Protein AF-A0A928A473-F1 (afdb_monomer)

Radius of gyration: 17.82 Å; Cα contacts (8 Å, |Δi|>4): 312; chains: 1; bounding box: 40×47×47 Å

Foldseek 3Di:
DAEEEEEAFDPLLCSVVLLCCVQVPVPQSCVQVVVPPFFEAELQLQDPDDDLVVQPPQDPPDPDPLVLADCDDDPAGLVSLSSSLSSVVVVVVVSVVDPGRYYYYHDDLLCCDSNSRVSLVVCCVPPLPDPVYAYAYEYGDAPPLVSSLVSQCPDPVLVPDPDVVVNVVVSVCRVVVRVVRVVSVCVSCLVSQHKYWYWYRDPPHIHGPDIDGSPDPPPPD

Solvent-accessible surface area (backbone atoms only — not comparable to full-atom values): 12650 Å² total; per-residue (Å²): 121,38,34,41,36,40,37,32,53,53,89,66,27,44,61,68,59,52,51,50,34,50,62,69,58,34,64,70,56,23,61,72,69,70,46,75,97,54,43,62,44,67,36,56,69,53,44,100,85,54,81,63,75,81,45,73,80,57,73,73,88,68,94,67,76,68,86,57,44,56,85,53,58,99,88,46,44,60,66,59,37,50,52,43,42,40,30,47,54,51,42,49,56,52,45,76,75,48,91,48,36,33,39,41,34,58,47,54,77,53,36,66,29,73,47,43,68,19,39,49,56,56,49,44,78,73,50,63,85,41,91,68,49,46,63,39,35,38,39,30,37,52,84,53,63,66,62,39,48,56,44,43,65,66,34,72,78,56,63,68,59,85,50,67,69,60,53,53,50,50,64,67,44,46,65,58,50,42,54,50,52,52,50,53,54,49,60,73,42,37,84,67,48,39,41,34,36,36,29,40,40,52,98,90,51,73,45,80,78,47,72,49,59,25,64,78,74,79,76,75,125

pLDDT: mean 85.79, std 15.34, range [32.62, 98.5]

Sequence (221 aa):
MKKIIWIFGESATGKLTLINNLYNSDINTINTFNMNNKKISISEITLEDRNHDKYDNVVDMDYYDDSLIEEDGLYFNKENALLRRKGIMYDIENFLNNDSDVLLIKGQVNDMNTKRGNIVGIFLDQYANRNDLEIEVFILQVTDKDILKNRIESKPWFKEFTHQEEKDRLLSEIPIKQEKHKNDVISCFSSHSIPISIIESLNNSYRIEGVINGKSSNIRR

Mean predicted aligned error: 6.5 Å

Secondary structure (DSSP, 8-state):
-EEEEEEEE-TTS-HHHHHHHHHTT-HHHHHHTT-TT--EEE-GGGSTTS-GGGTTT----S---GGG---BTTTB-HHHHHHHHHHHHHHHHHHHTSS-SEEEEE--GGGG-GGGT-HHHHHHHHHTT-TTEEEEEEEEE---HHHHHHHHHTSHHHHT---HHHHHHHHHHHHHHHHHHHHHHHHHHHTTT--EEEEEE-SS-EEEEEEE-SS------

Nearest PDB structures (foldseek):
  1ufq-assembly1_D  TM=4.115E-01  e=7.640E-02  Homo sapiens

Structure (mmCIF, N/CA/C/O backbone):
data_AF-A0A928A473-F1
#
_entry.id   AF-A0A928A473-F1
#
loop_
_atom_site.group_PDB
_atom_site.id
_atom_site.type_symbol
_atom_site.label_atom_id
_atom_site.label_alt_id
_atom_site.label_comp_id
_atom_site.label_asym_id
_atom_site.label_entity_id
_atom_site.label_seq_id
_atom_site.pdbx_PDB_ins_code
_atom_site.Cartn_x
_atom_site.Cartn_y
_atom_site.Cartn_z
_atom_site.occupancy
_atom_site.B_iso_or_equiv
_atom_site.auth_seq_id
_atom_site.auth_comp_id
_atom_site.auth_asym_id
_atom_site.auth_atom_id
_atom_site.pdbx_PDB_model_num
ATOM 1 N N . MET A 1 1 ? -10.549 2.665 19.595 1.00 90.44 1 MET A N 1
ATOM 2 C CA . MET A 1 1 ? -11.065 2.548 18.218 1.00 90.44 1 MET A CA 1
ATOM 3 C C . MET A 1 1 ? -9.975 1.904 17.391 1.00 90.44 1 MET A C 1
ATOM 5 O O . MET A 1 1 ? -8.836 2.355 17.494 1.00 90.44 1 MET A O 1
ATOM 9 N N . LYS A 1 2 ? -10.299 0.823 16.681 1.00 97.12 2 LYS A N 1
ATOM 10 C CA . LYS A 1 2 ? -9.351 0.128 15.806 1.00 97.12 2 LYS A CA 1
ATOM 11 C C . LYS A 1 2 ? -9.228 0.881 14.484 1.00 97.12 2 LYS A C 1
ATOM 13 O O . LYS A 1 2 ? -10.197 1.503 14.056 1.00 97.12 2 LYS A O 1
ATOM 18 N N . LYS A 1 3 ? -8.054 0.832 13.855 1.00 98.06 3 LYS A N 1
ATOM 19 C CA . LYS A 1 3 ? -7.785 1.464 12.559 1.00 98.06 3 LYS A CA 1
ATOM 20 C C . LYS A 1 3 ? -7.260 0.445 11.548 1.00 98.06 3 LYS A C 1
ATOM 22 O O . LYS A 1 3 ? -6.354 -0.317 11.869 1.00 98.06 3 LYS A O 1
ATOM 27 N N . ILE A 1 4 ? -7.769 0.469 10.321 1.00 98.50 4 ILE A N 1
ATOM 28 C CA . ILE A 1 4 ? -7.201 -0.259 9.178 1.00 98.50 4 ILE A CA 1
ATOM 29 C C . ILE A 1 4 ? -6.625 0.756 8.199 1.00 98.50 4 ILE A C 1
ATOM 31 O O . ILE A 1 4 ? -7.302 1.709 7.818 1.00 98.50 4 ILE A O 1
ATOM 35 N N . ILE A 1 5 ? -5.379 0.540 7.781 1.00 98.38 5 ILE A N 1
ATOM 36 C CA . ILE A 1 5 ? -4.704 1.384 6.798 1.00 98.38 5 ILE A CA 1
ATOM 37 C C . ILE A 1 5 ? -4.312 0.539 5.596 1.00 98.38 5 ILE A C 1
ATOM 39 O O . ILE A 1 5 ? -3.469 -0.358 5.693 1.00 98.38 5 ILE A O 1
ATOM 43 N N . TRP A 1 6 ? -4.887 0.870 4.445 1.00 98.19 6 TRP A N 1
ATOM 44 C CA . TRP A 1 6 ? -4.464 0.312 3.168 1.00 98.19 6 TRP A CA 1
ATOM 45 C C . TRP A 1 6 ? -3.326 1.138 2.578 1.00 98.19 6 TRP A C 1
ATOM 47 O O . TRP A 1 6 ? -3.466 2.339 2.372 1.00 98.19 6 TRP A O 1
ATOM 57 N N . ILE A 1 7 ? -2.201 0.496 2.272 1.00 98.31 7 ILE A N 1
ATOM 58 C CA . ILE A 1 7 ? -0.999 1.151 1.748 1.00 98.31 7 ILE A CA 1
ATOM 59 C C . ILE A 1 7 ? -0.801 0.746 0.291 1.00 98.31 7 ILE A C 1
ATOM 61 O O . ILE A 1 7 ? -0.335 -0.354 -0.014 1.00 98.31 7 ILE A O 1
ATOM 65 N N . PHE A 1 8 ? -1.125 1.666 -0.608 1.00 97.50 8 PHE A N 1
ATOM 66 C CA . PHE A 1 8 ? -0.980 1.550 -2.050 1.00 97.50 8 PHE A CA 1
ATOM 67 C C . PHE A 1 8 ? 0.197 2.370 -2.576 1.00 97.50 8 PHE A C 1
ATOM 69 O O . PHE A 1 8 ? 0.783 3.206 -1.897 1.00 97.50 8 PHE A O 1
ATOM 76 N N . GLY A 1 9 ? 0.554 2.107 -3.825 1.00 95.38 9 GLY A N 1
ATOM 77 C CA . GLY A 1 9 ? 1.617 2.780 -4.555 1.00 95.38 9 GLY A CA 1
ATOM 78 C C . GLY A 1 9 ? 2.149 1.853 -5.635 1.00 95.38 9 GLY A C 1
ATOM 79 O O . GLY A 1 9 ? 1.989 0.633 -5.545 1.00 95.38 9 GLY A O 1
ATO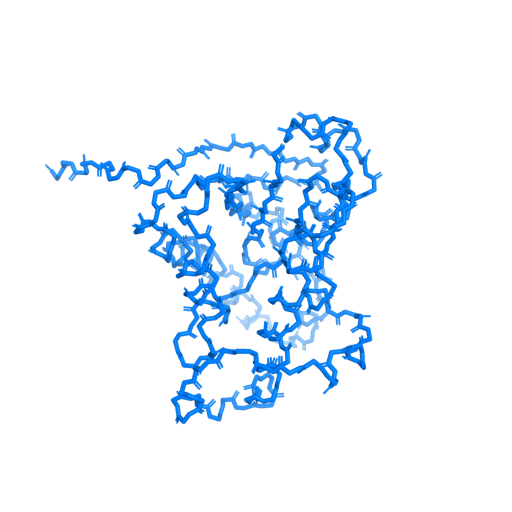M 80 N N . GLU A 1 10 ? 2.806 2.413 -6.635 1.00 92.31 10 GLU A N 1
ATOM 81 C CA . GLU A 1 10 ? 3.409 1.627 -7.709 1.00 92.31 10 GLU A CA 1
ATOM 82 C C . GLU A 1 10 ? 4.655 0.846 -7.265 1.00 92.31 10 GLU A C 1
ATOM 84 O O . GLU A 1 10 ? 5.070 0.843 -6.095 1.00 92.31 10 GLU A O 1
ATOM 89 N N . SER A 1 11 ? 5.254 0.124 -8.210 1.00 87.38 11 SER A N 1
ATOM 90 C CA . SER A 1 11 ? 6.584 -0.455 -8.022 1.00 87.38 11 SER A CA 1
ATOM 91 C C . SER A 1 11 ? 7.606 0.588 -7.558 1.00 87.38 11 SER A C 1
ATOM 93 O O . SER A 1 11 ? 7.647 1.717 -8.033 1.00 87.38 11 SER A O 1
ATOM 95 N N . ALA A 1 12 ? 8.459 0.174 -6.615 1.00 89.75 12 ALA A N 1
ATOM 96 C CA . ALA A 1 12 ? 9.559 0.971 -6.060 1.00 89.75 12 ALA A CA 1
ATOM 97 C C . ALA A 1 12 ? 9.182 2.270 -5.309 1.00 89.75 12 ALA A C 1
ATOM 99 O O . ALA A 1 12 ? 10.071 3.051 -4.981 1.00 89.75 12 ALA A O 1
ATOM 100 N N . THR A 1 13 ? 7.920 2.454 -4.911 1.00 93.56 13 THR A N 1
ATOM 101 C CA . THR A 1 13 ? 7.508 3.594 -4.065 1.00 93.56 13 THR A CA 1
ATOM 102 C C . THR A 1 13 ? 7.765 3.404 -2.566 1.00 93.56 13 THR A C 1
ATOM 104 O O . THR A 1 13 ? 7.492 4.298 -1.778 1.00 93.56 13 THR A O 1
ATOM 107 N N . GLY A 1 14 ? 8.289 2.247 -2.145 1.00 93.44 14 GLY A N 1
ATOM 108 C CA . GLY A 1 14 ? 8.679 2.010 -0.748 1.00 93.44 14 GLY A CA 1
ATOM 109 C C . GLY A 1 14 ? 7.581 1.463 0.173 1.00 93.44 14 GLY A C 1
ATOM 110 O O . GLY A 1 14 ? 7.773 1.477 1.381 1.00 93.44 14 GLY A O 1
ATOM 111 N N . LYS A 1 15 ? 6.468 0.924 -0.354 1.00 94.31 15 LYS A N 1
ATOM 112 C CA . LYS A 1 15 ? 5.365 0.345 0.456 1.00 94.31 15 LYS A CA 1
ATOM 113 C C . LYS A 1 15 ? 5.832 -0.585 1.582 1.00 94.31 15 LYS A C 1
ATOM 115 O O . LYS A 1 15 ? 5.450 -0.404 2.732 1.00 94.31 15 LYS A O 1
ATOM 120 N N . LEU A 1 16 ? 6.667 -1.574 1.250 1.00 93.12 16 LEU A N 1
ATOM 121 C CA . LEU A 1 16 ? 7.179 -2.538 2.229 1.00 93.12 16 LEU A CA 1
ATOM 122 C C . LEU A 1 16 ? 8.091 -1.864 3.264 1.00 93.12 16 LEU A C 1
ATOM 124 O O . LEU A 1 16 ? 8.004 -2.168 4.447 1.00 93.12 16 LEU A O 1
ATOM 128 N N . THR A 1 17 ? 8.921 -0.915 2.829 1.00 94.50 17 THR A N 1
ATOM 129 C CA . THR A 1 17 ? 9.766 -0.117 3.724 1.00 94.50 17 THR A CA 1
ATOM 130 C C . THR A 1 17 ? 8.921 0.686 4.708 1.00 94.50 17 THR A C 1
ATOM 132 O O . THR A 1 17 ? 9.218 0.676 5.896 1.00 94.50 17 THR A O 1
ATOM 135 N N . LEU A 1 18 ? 7.839 1.328 4.252 1.00 96.44 18 LEU A N 1
ATOM 136 C CA . LEU A 1 18 ? 6.931 2.063 5.134 1.00 96.44 18 LEU A CA 1
ATOM 137 C C . LEU A 1 18 ? 6.285 1.134 6.165 1.00 96.44 18 LEU A C 1
ATOM 139 O O . LEU A 1 18 ? 6.300 1.444 7.353 1.00 96.44 18 LEU A O 1
ATOM 143 N N . ILE A 1 19 ? 5.757 -0.010 5.722 1.00 96.38 19 ILE A N 1
ATOM 144 C CA . ILE A 1 19 ? 5.145 -1.008 6.609 1.00 96.38 19 ILE A CA 1
ATOM 145 C C . ILE A 1 19 ? 6.138 -1.471 7.673 1.00 96.38 19 ILE A C 1
ATOM 147 O O . ILE A 1 19 ? 5.804 -1.475 8.854 1.00 96.38 19 ILE A O 1
ATOM 151 N N . ASN A 1 20 ? 7.364 -1.808 7.271 1.00 95.19 20 ASN A N 1
ATOM 152 C CA . ASN A 1 20 ? 8.400 -2.253 8.196 1.00 95.19 20 ASN A CA 1
ATOM 153 C C . ASN A 1 20 ? 8.800 -1.149 9.179 1.00 95.19 20 ASN A C 1
ATOM 155 O O . ASN A 1 20 ? 8.965 -1.427 10.362 1.00 95.19 20 ASN A O 1
ATOM 159 N N . ASN A 1 21 ? 8.929 0.096 8.720 1.00 95.94 21 ASN A N 1
ATOM 160 C CA . ASN A 1 21 ? 9.253 1.225 9.589 1.00 95.94 21 ASN A CA 1
ATOM 161 C C . ASN A 1 21 ? 8.145 1.480 10.618 1.00 95.94 21 ASN A C 1
ATOM 163 O O . ASN A 1 21 ? 8.441 1.667 11.794 1.00 95.94 21 ASN A O 1
ATOM 167 N N . LEU A 1 22 ? 6.877 1.446 10.200 1.00 96.50 22 LEU A N 1
ATOM 168 C CA . LEU A 1 22 ? 5.738 1.581 11.109 1.00 96.50 22 LEU A CA 1
ATOM 169 C C . LEU A 1 22 ? 5.692 0.426 12.115 1.00 96.50 22 LEU A C 1
ATOM 171 O O . LEU A 1 22 ? 5.640 0.657 13.317 1.00 96.50 22 LEU A O 1
ATOM 175 N N . TYR A 1 23 ? 5.776 -0.816 11.643 1.00 95.25 23 TYR A N 1
ATOM 176 C CA . TYR A 1 23 ? 5.714 -2.002 12.498 1.00 95.25 23 TYR A CA 1
ATOM 177 C C . TYR A 1 23 ? 6.860 -2.071 13.515 1.00 95.25 23 TYR A C 1
ATOM 179 O O . TYR A 1 23 ? 6.634 -2.372 14.684 1.00 95.25 23 TYR A O 1
ATOM 187 N N . ASN A 1 24 ? 8.079 -1.715 13.102 1.00 95.00 24 ASN A N 1
ATOM 188 C CA . ASN A 1 24 ? 9.252 -1.684 13.978 1.00 95.00 24 ASN A CA 1
ATOM 189 C C . ASN A 1 24 ? 9.369 -0.389 14.798 1.00 95.00 24 ASN A C 1
ATOM 191 O O . ASN A 1 24 ? 10.384 -0.180 15.459 1.00 95.00 24 ASN A O 1
ATOM 195 N N . SER A 1 25 ? 8.345 0.470 14.776 1.00 94.00 25 SER A N 1
ATOM 196 C CA . SER A 1 25 ? 8.297 1.714 15.549 1.00 94.00 25 SER A CA 1
ATOM 197 C C . SER A 1 25 ? 9.459 2.679 15.260 1.00 94.00 25 SER A C 1
ATOM 199 O O . SER A 1 25 ? 9.989 3.313 16.173 1.00 94.00 25 SER A O 1
ATOM 201 N N . ASP A 1 26 ? 9.857 2.816 13.989 1.00 95.94 26 ASP A N 1
ATOM 202 C CA . ASP A 1 26 ? 10.811 3.846 13.565 1.00 95.94 26 ASP A CA 1
ATOM 203 C C . ASP A 1 26 ? 10.290 5.234 13.964 1.00 95.94 26 ASP A C 1
ATOM 205 O O . ASP A 1 26 ? 9.241 5.676 13.493 1.00 95.94 26 ASP A O 1
ATOM 209 N N . ILE A 1 27 ? 11.034 5.927 14.827 1.00 94.38 27 ILE A N 1
ATOM 210 C CA . ILE A 1 27 ? 10.575 7.145 15.512 1.00 94.38 27 ILE A CA 1
ATOM 211 C C . ILE A 1 27 ? 10.136 8.225 14.516 1.00 94.38 27 ILE A C 1
ATOM 213 O O . ILE A 1 27 ? 9.098 8.861 14.701 1.00 94.38 27 ILE A O 1
ATOM 217 N N . ASN A 1 28 ? 10.900 8.428 13.441 1.00 94.31 28 ASN A N 1
ATOM 218 C CA . ASN A 1 28 ? 10.601 9.460 12.448 1.00 94.31 28 ASN A CA 1
ATOM 219 C C . ASN A 1 28 ? 9.316 9.138 11.680 1.00 94.31 28 ASN A C 1
ATOM 221 O O . ASN A 1 28 ? 8.466 10.011 11.481 1.00 94.31 28 ASN A O 1
ATOM 225 N N . THR A 1 29 ? 9.155 7.879 11.278 1.00 95.88 29 THR A N 1
ATOM 226 C CA . THR A 1 29 ? 7.963 7.406 10.572 1.00 95.88 29 THR A CA 1
ATOM 227 C C . THR A 1 29 ? 6.734 7.446 11.489 1.00 95.88 29 THR A C 1
ATOM 229 O O . THR A 1 29 ? 5.711 8.015 11.115 1.00 95.88 29 THR A O 1
ATOM 232 N N . ILE A 1 30 ? 6.838 6.941 12.721 1.00 95.88 30 ILE A N 1
ATOM 233 C CA . ILE A 1 30 ? 5.754 6.957 13.716 1.00 95.88 30 ILE A CA 1
ATOM 234 C C . ILE A 1 30 ? 5.269 8.379 14.003 1.00 95.88 30 ILE A C 1
ATOM 236 O O . ILE A 1 30 ? 4.059 8.617 14.028 1.00 95.88 30 ILE A O 1
ATOM 240 N N . ASN A 1 31 ? 6.193 9.327 14.172 1.00 94.50 31 ASN A N 1
ATOM 241 C CA . ASN A 1 31 ? 5.853 10.729 14.398 1.00 94.50 31 ASN A CA 1
ATOM 242 C C . ASN A 1 31 ? 5.177 11.361 13.180 1.00 94.50 31 ASN A C 1
ATOM 244 O O . ASN A 1 31 ? 4.200 12.085 13.341 1.00 94.50 31 ASN A O 1
ATOM 248 N N . THR A 1 32 ? 5.648 11.050 11.970 1.00 94.81 32 THR A N 1
ATOM 249 C CA . THR A 1 32 ? 5.064 11.568 10.722 1.00 94.81 32 THR A CA 1
ATOM 250 C C . THR A 1 32 ? 3.594 11.162 10.574 1.00 94.81 32 THR A C 1
ATOM 252 O O . THR A 1 32 ? 2.777 11.966 10.132 1.00 94.81 32 THR A O 1
ATOM 255 N N . PHE A 1 33 ? 3.244 9.938 10.979 1.00 95.38 33 PHE A N 1
ATOM 256 C CA . PHE A 1 33 ? 1.885 9.396 10.860 1.00 95.38 33 PHE A CA 1
ATOM 257 C C . PHE A 1 33 ? 1.090 9.398 12.173 1.00 95.38 33 PHE A C 1
ATOM 259 O O . PHE A 1 33 ? 0.029 8.782 12.246 1.00 95.38 33 PHE A O 1
ATOM 266 N N . ASN A 1 34 ? 1.581 10.079 13.214 1.00 94.38 34 ASN A N 1
ATOM 267 C CA . ASN A 1 34 ? 0.939 10.161 14.530 1.00 94.38 34 ASN A CA 1
ATOM 268 C C . ASN A 1 34 ? 0.558 8.791 15.135 1.00 94.38 34 ASN A C 1
ATOM 270 O O . ASN A 1 34 ? -0.472 8.656 15.795 1.00 94.38 34 ASN A O 1
ATOM 274 N N . MET A 1 35 ? 1.394 7.766 14.945 1.00 95.06 35 MET A N 1
ATOM 275 C CA . MET A 1 35 ? 1.140 6.400 15.435 1.00 95.06 35 MET A CA 1
ATOM 276 C C . MET A 1 35 ? 1.797 6.108 16.793 1.00 95.06 35 MET A C 1
ATOM 278 O O . MET A 1 35 ? 2.039 4.956 17.150 1.00 95.06 35 MET A O 1
ATOM 282 N N . ASN A 1 36 ? 2.109 7.152 17.562 1.00 94.25 36 ASN A N 1
ATOM 283 C CA . ASN A 1 36 ? 2.749 7.018 18.867 1.00 94.25 36 ASN A CA 1
ATOM 284 C C . ASN A 1 36 ? 1.909 6.143 19.811 1.00 94.25 36 ASN A C 1
ATOM 286 O O . ASN A 1 36 ? 0.702 6.350 19.953 1.00 94.25 36 ASN A O 1
ATOM 290 N N . ASN A 1 37 ? 2.566 5.189 20.478 1.00 92.56 37 ASN A N 1
ATOM 291 C CA . ASN A 1 37 ? 1.959 4.235 21.416 1.00 92.56 37 ASN A CA 1
ATOM 292 C C . ASN A 1 37 ? 0.871 3.327 20.812 1.00 92.56 37 ASN A C 1
ATOM 294 O O . ASN A 1 37 ? 0.065 2.775 21.558 1.00 92.56 37 ASN A O 1
ATOM 298 N N . LYS A 1 38 ? 0.818 3.175 19.483 1.00 96.25 38 LYS A N 1
ATOM 299 C CA . LYS A 1 38 ? -0.104 2.247 18.819 1.00 96.25 38 LYS A CA 1
ATOM 300 C C . LYS A 1 38 ? 0.525 0.867 18.686 1.00 96.25 38 LYS A C 1
ATOM 302 O O . LYS A 1 38 ? 1.644 0.737 18.197 1.00 96.25 38 LYS A O 1
ATOM 307 N N . LYS A 1 39 ? -0.215 -0.177 19.055 1.00 97.19 39 LYS A N 1
ATOM 308 C CA . LYS A 1 39 ? 0.142 -1.562 18.747 1.00 97.19 39 LYS A CA 1
ATOM 309 C C . LYS A 1 39 ? -0.234 -1.860 17.296 1.00 97.19 39 LYS A C 1
ATOM 311 O O . LYS A 1 39 ? -1.411 -1.875 16.939 1.00 97.19 39 LYS A O 1
ATOM 316 N N . ILE A 1 40 ? 0.772 -2.067 16.454 1.00 97.69 40 ILE A N 1
ATOM 317 C CA . ILE A 1 40 ? 0.605 -2.239 15.009 1.00 97.69 40 ILE A CA 1
ATOM 318 C C . ILE A 1 40 ? 0.685 -3.726 14.655 1.00 97.69 40 ILE A C 1
ATOM 320 O O . ILE A 1 40 ? 1.581 -4.442 15.093 1.00 97.69 40 ILE A O 1
ATOM 324 N N . SER A 1 41 ? -0.248 -4.177 13.826 1.00 97.12 41 SER A N 1
ATOM 325 C CA . SER A 1 41 ? -0.242 -5.486 13.172 1.00 97.12 41 SER A CA 1
ATOM 326 C C . SER A 1 41 ? -0.203 -5.315 11.655 1.00 97.12 41 SER A C 1
ATOM 328 O O . SER A 1 41 ? -0.539 -4.251 11.134 1.00 97.12 41 SER A O 1
ATOM 330 N N . ILE A 1 42 ? 0.233 -6.350 10.940 1.00 96.19 42 ILE A N 1
ATOM 331 C CA . ILE A 1 42 ? 0.311 -6.359 9.477 1.00 96.19 42 ILE A CA 1
ATOM 332 C C . ILE A 1 42 ? -0.488 -7.555 8.967 1.00 96.19 42 ILE A C 1
ATOM 334 O O . ILE A 1 42 ? -0.393 -8.634 9.550 1.00 96.19 42 ILE A O 1
ATOM 338 N N . SER A 1 43 ? -1.220 -7.379 7.868 1.00 94.19 43 SER A N 1
ATOM 339 C CA . SER A 1 43 ? -1.791 -8.510 7.139 1.00 94.19 43 SER A CA 1
ATOM 340 C C . SER A 1 43 ? -0.681 -9.272 6.413 1.00 94.19 43 SER A C 1
ATOM 342 O O . SER A 1 43 ? -0.089 -8.781 5.444 1.00 94.19 43 SER A O 1
ATOM 344 N N . GLU A 1 44 ? -0.355 -10.460 6.916 1.00 89.44 44 GLU A N 1
ATOM 345 C CA . GLU A 1 44 ? 0.846 -11.208 6.534 1.00 89.44 44 GLU A CA 1
ATOM 346 C C . GLU A 1 44 ? 0.767 -11.729 5.103 1.00 89.44 44 GLU A C 1
ATOM 348 O O . GLU A 1 44 ? 1.777 -11.700 4.402 1.00 89.44 44 GLU A O 1
ATOM 353 N N . ILE A 1 45 ? -0.436 -12.096 4.644 1.00 87.81 45 ILE A N 1
ATOM 354 C CA . ILE A 1 45 ? -0.696 -12.533 3.264 1.00 87.81 45 ILE A CA 1
ATOM 355 C C . ILE A 1 45 ? -0.323 -11.465 2.225 1.00 87.81 45 ILE A C 1
ATOM 357 O O . ILE A 1 45 ? -0.156 -11.753 1.040 1.00 87.81 45 ILE A O 1
ATOM 361 N N . THR A 1 46 ? -0.202 -10.201 2.648 1.00 89.50 46 THR A N 1
ATOM 362 C CA . THR A 1 46 ? 0.137 -9.098 1.746 1.00 89.50 46 THR A CA 1
ATOM 363 C C . THR A 1 46 ? 1.636 -8.864 1.564 1.00 89.50 46 THR A C 1
ATOM 365 O O . THR A 1 46 ? 2.041 -8.055 0.717 1.00 89.50 46 THR A O 1
ATOM 368 N N . LEU A 1 47 ? 2.462 -9.592 2.317 1.00 87.19 47 LEU A N 1
ATOM 369 C CA . LEU A 1 47 ? 3.917 -9.561 2.242 1.00 87.19 47 LEU A CA 1
ATOM 370 C C . LEU A 1 47 ? 4.399 -10.710 1.344 1.00 87.19 47 LEU A C 1
ATOM 372 O O . LEU A 1 47 ? 3.949 -11.836 1.489 1.00 87.19 47 LEU A O 1
ATOM 376 N N . GLU A 1 48 ? 5.311 -10.419 0.413 1.00 64.69 48 GLU A N 1
ATOM 377 C CA . GLU A 1 48 ? 5.714 -11.317 -0.691 1.00 64.69 48 GLU A CA 1
ATOM 378 C C . GLU A 1 48 ? 6.452 -12.605 -0.248 1.00 64.69 48 GLU A C 1
ATOM 380 O O . GLU A 1 48 ? 6.693 -13.463 -1.085 1.00 64.69 48 GLU A O 1
ATOM 385 N N . ASP A 1 49 ? 6.744 -12.776 1.051 1.00 50.94 49 ASP A N 1
ATOM 386 C CA . ASP A 1 49 ? 7.654 -13.807 1.584 1.00 50.94 49 ASP A CA 1
ATOM 387 C C . ASP A 1 49 ? 7.093 -14.624 2.776 1.00 50.94 49 ASP A C 1
ATOM 389 O O . ASP A 1 49 ? 7.869 -15.216 3.531 1.00 50.94 49 ASP A O 1
ATOM 393 N N . ARG A 1 50 ? 5.775 -14.631 3.042 1.00 51.38 50 ARG A N 1
ATOM 394 C CA . ARG A 1 50 ? 5.228 -15.313 4.239 1.00 51.38 50 ARG A CA 1
ATOM 395 C C . ARG A 1 50 ? 4.386 -16.541 3.919 1.00 51.38 50 ARG A C 1
ATOM 397 O O . ARG A 1 50 ? 3.620 -16.560 2.967 1.00 51.38 50 ARG A O 1
ATOM 404 N N . ASN A 1 51 ? 4.567 -17.556 4.767 1.00 52.75 51 ASN A N 1
ATOM 405 C CA . ASN A 1 51 ? 4.064 -18.910 4.593 1.00 52.75 51 ASN A CA 1
ATOM 406 C C . ASN A 1 51 ? 2.540 -18.928 4.405 1.00 52.75 51 ASN A C 1
ATOM 408 O O . ASN A 1 51 ? 1.781 -18.609 5.324 1.00 52.75 51 ASN A O 1
ATOM 412 N N . HIS A 1 52 ? 2.121 -19.291 3.197 1.00 65.81 52 HIS A N 1
ATOM 413 C CA . HIS A 1 52 ? 0.730 -19.302 2.762 1.00 65.81 52 HIS A CA 1
ATOM 414 C C . HIS A 1 52 ? -0.105 -20.387 3.460 1.00 65.81 52 HIS A C 1
ATOM 416 O O . HIS A 1 52 ? -1.306 -20.193 3.639 1.00 65.81 52 HIS A O 1
ATOM 422 N N . ASP A 1 53 ? 0.554 -21.426 3.985 1.00 69.81 53 ASP A N 1
ATOM 423 C CA . ASP A 1 53 ? -0.033 -22.590 4.663 1.00 69.81 53 ASP A CA 1
ATOM 424 C C . ASP A 1 53 ? -1.032 -22.240 5.783 1.00 69.81 53 ASP A C 1
ATOM 426 O O . ASP A 1 53 ? -1.954 -22.998 6.088 1.00 69.81 53 ASP A O 1
ATOM 430 N N . LYS A 1 54 ? -0.869 -21.073 6.425 1.00 72.94 54 LYS A N 1
ATOM 431 C CA . LYS A 1 54 ? -1.781 -20.582 7.475 1.00 72.94 54 LYS A CA 1
ATOM 432 C C . LYS A 1 54 ? -3.206 -20.361 6.953 1.00 72.94 54 LYS A C 1
ATOM 434 O O . LYS A 1 54 ? -4.155 -20.428 7.733 1.00 72.94 54 LYS A O 1
ATOM 439 N N . TYR A 1 55 ? -3.354 -20.077 5.662 1.00 76.38 55 TYR A N 1
ATOM 440 C CA . TYR A 1 55 ? -4.610 -19.659 5.046 1.00 76.38 55 TYR A CA 1
ATOM 441 C C . TYR A 1 55 ? -5.300 -20.775 4.251 1.00 76.38 55 TYR A C 1
ATOM 443 O O . TYR A 1 55 ? -6.465 -20.619 3.890 1.00 76.38 55 TYR A O 1
ATOM 451 N N . ASP A 1 56 ? -4.640 -21.917 4.047 1.00 70.75 56 ASP A N 1
ATOM 452 C CA . ASP A 1 56 ? -5.165 -23.032 3.245 1.00 70.75 56 ASP A CA 1
ATOM 453 C C . ASP A 1 56 ? -6.475 -23.606 3.800 1.00 70.75 56 ASP A C 1
ATOM 455 O O . ASP A 1 56 ? -7.359 -24.016 3.050 1.00 70.75 56 ASP A O 1
ATOM 459 N N . ASN A 1 57 ? -6.627 -23.587 5.127 1.00 68.56 57 ASN A N 1
ATOM 460 C CA . ASN A 1 57 ? -7.819 -24.083 5.821 1.00 68.56 57 ASN A CA 1
ATOM 461 C C . ASN A 1 57 ? -8.820 -22.975 6.182 1.00 68.56 57 ASN A C 1
ATOM 463 O O . ASN A 1 57 ? -9.817 -23.241 6.857 1.00 68.56 57 ASN A O 1
ATOM 467 N N . VAL A 1 58 ? -8.564 -21.728 5.773 1.00 74.12 58 VAL A N 1
ATOM 468 C CA . VAL A 1 58 ? -9.503 -20.628 5.997 1.00 74.12 58 VAL A CA 1
ATOM 469 C C . VAL A 1 58 ? -10.655 -20.777 5.006 1.00 74.12 58 VAL A C 1
ATOM 471 O O . VAL A 1 58 ? -10.470 -20.785 3.786 1.00 74.12 58 VAL A O 1
ATOM 474 N N . VAL A 1 59 ? -11.868 -20.914 5.541 1.00 66.38 59 VAL A N 1
ATOM 475 C CA . VAL A 1 59 ? -13.090 -20.943 4.735 1.00 66.38 59 VAL A CA 1
ATOM 476 C C . VAL A 1 59 ? -13.287 -19.560 4.122 1.00 66.38 59 VAL A C 1
ATOM 478 O O . VAL A 1 59 ? -13.236 -18.559 4.834 1.00 66.38 59 VAL A O 1
ATOM 481 N N . ASP A 1 60 ? -13.502 -19.509 2.805 1.00 66.69 60 ASP A N 1
ATOM 482 C CA . ASP A 1 60 ? -13.952 -18.274 2.164 1.00 66.69 60 ASP A CA 1
ATOM 483 C C . ASP A 1 60 ? -15.373 -18.013 2.648 1.00 66.69 60 ASP A C 1
ATOM 485 O O . ASP A 1 60 ? -16.289 -18.773 2.331 1.00 66.69 60 ASP A O 1
ATOM 489 N N . MET A 1 61 ? -15.536 -17.010 3.500 1.00 56.72 61 MET A N 1
ATOM 490 C CA . MET A 1 61 ? -16.843 -16.675 4.061 1.00 56.72 61 MET A CA 1
ATOM 491 C C . MET A 1 61 ? -17.685 -15.866 3.062 1.00 56.72 61 MET A C 1
ATOM 493 O O . MET A 1 61 ? -18.875 -15.658 3.304 1.00 56.72 61 MET A O 1
ATOM 497 N N . ASP A 1 62 ? -17.098 -15.465 1.927 1.00 59.12 62 ASP A N 1
ATOM 498 C CA . ASP A 1 62 ? -17.699 -14.520 0.997 1.00 59.12 62 ASP A CA 1
ATOM 499 C C . ASP A 1 62 ? -18.201 -15.182 -0.290 1.00 59.12 62 ASP A C 1
ATOM 501 O O . ASP A 1 62 ? -17.489 -15.901 -0.993 1.00 59.12 62 ASP A O 1
ATOM 505 N N . TYR A 1 63 ? -19.456 -14.875 -0.630 1.00 54.34 63 TYR A N 1
ATOM 506 C CA . TYR A 1 63 ? -20.108 -15.239 -1.889 1.00 54.34 63 TYR A CA 1
ATOM 507 C C . TYR A 1 63 ? -19.598 -14.351 -3.032 1.00 54.34 63 TYR A C 1
ATOM 509 O O . TYR A 1 63 ? -20.338 -13.529 -3.573 1.00 54.34 63 TYR A O 1
ATOM 517 N N . TYR A 1 64 ? -18.325 -14.477 -3.400 1.00 57.34 64 TYR A N 1
ATOM 518 C CA . TYR A 1 64 ? -17.863 -13.913 -4.662 1.00 57.34 64 TYR A CA 1
ATOM 519 C C . TYR A 1 64 ? -18.126 -14.901 -5.796 1.00 57.34 64 TYR A C 1
ATOM 521 O O . TYR A 1 64 ? -17.793 -16.082 -5.691 1.00 57.34 64 TYR A O 1
ATOM 529 N N . ASP A 1 65 ? -18.711 -14.425 -6.896 1.00 60.00 65 ASP A N 1
ATOM 530 C CA . ASP A 1 65 ? -18.841 -15.244 -8.098 1.00 60.00 65 ASP A CA 1
ATOM 531 C C . ASP A 1 65 ? -17.483 -15.347 -8.801 1.00 60.00 65 ASP A C 1
ATOM 533 O O . ASP A 1 65 ? -17.112 -14.566 -9.681 1.00 60.00 65 ASP A O 1
ATOM 537 N N . ASP A 1 66 ? -16.724 -16.352 -8.385 1.00 64.31 66 ASP A N 1
ATOM 538 C CA . ASP A 1 66 ? -15.405 -16.649 -8.915 1.00 64.31 66 ASP A CA 1
ATOM 539 C C . ASP A 1 66 ? -15.431 -17.123 -10.387 1.00 64.31 66 ASP A C 1
ATOM 541 O O . ASP A 1 66 ? -14.371 -17.416 -10.953 1.00 64.31 66 ASP A O 1
ATOM 545 N N . SER A 1 67 ? -16.607 -17.234 -11.026 1.00 60.88 67 SER A N 1
ATOM 546 C CA . SER A 1 67 ? -16.729 -17.496 -12.469 1.00 60.88 67 SER A CA 1
ATOM 547 C C . SER A 1 67 ? -16.275 -16.314 -13.335 1.00 60.88 67 SER A C 1
ATOM 549 O O . SER A 1 67 ? -15.941 -16.508 -14.502 1.00 60.88 67 SER A O 1
ATOM 551 N N . LEU A 1 68 ? -16.196 -15.110 -12.756 1.00 61.78 68 LEU A N 1
ATOM 552 C CA . LEU A 1 68 ? -15.736 -13.888 -13.424 1.00 61.78 68 LEU A CA 1
ATOM 553 C C . LEU A 1 68 ? -14.212 -13.690 -13.372 1.00 61.78 68 LEU A C 1
ATOM 555 O O . LEU A 1 68 ? -13.705 -12.712 -13.929 1.00 61.78 68 LEU A O 1
ATOM 559 N N . ILE A 1 69 ? -13.479 -14.573 -12.684 1.00 64.19 69 ILE A N 1
ATOM 560 C CA . ILE A 1 69 ? -12.020 -14.479 -12.583 1.00 64.19 69 ILE A CA 1
ATOM 561 C C . ILE A 1 69 ? -11.394 -15.002 -13.877 1.00 64.19 69 ILE A C 1
ATOM 563 O O . ILE A 1 69 ? -11.489 -16.190 -14.180 1.00 64.19 69 ILE A O 1
ATOM 567 N N . GLU A 1 70 ? -10.749 -14.111 -14.632 1.00 60.91 70 GLU A N 1
ATOM 568 C CA . GLU A 1 70 ? -10.030 -14.479 -15.857 1.00 60.91 70 GLU A CA 1
ATOM 569 C C . GLU A 1 70 ? -8.763 -15.285 -15.513 1.00 60.91 70 GLU A C 1
ATOM 571 O O . GLU A 1 70 ? -8.020 -14.937 -14.591 1.00 60.91 70 GLU A O 1
ATOM 576 N N . GLU A 1 71 ? -8.506 -16.369 -16.255 1.00 54.78 71 GLU A N 1
ATOM 577 C CA . GLU A 1 71 ? -7.254 -17.135 -16.179 1.00 54.78 71 GLU A CA 1
ATOM 578 C C . GLU A 1 71 ? -6.109 -16.318 -16.797 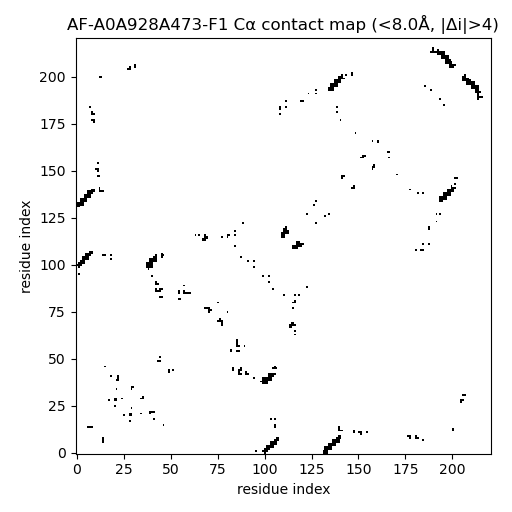1.00 54.78 71 GLU A C 1
ATOM 580 O O . GLU A 1 71 ? -5.765 -16.475 -17.966 1.00 54.78 71 GLU A O 1
ATOM 585 N N . ASP A 1 72 ? -5.531 -15.401 -16.026 1.00 46.66 72 ASP A N 1
ATOM 586 C CA . ASP A 1 72 ? -4.566 -14.431 -16.544 1.00 46.66 72 ASP A CA 1
ATOM 587 C C . ASP A 1 72 ? -3.117 -14.826 -16.199 1.00 46.66 72 ASP A C 1
ATOM 589 O O . ASP A 1 72 ? -2.452 -14.227 -15.353 1.00 46.66 72 ASP A O 1
ATOM 593 N N . GLY A 1 73 ? -2.620 -15.866 -16.878 1.00 51.41 73 GLY A N 1
ATOM 594 C CA . GLY A 1 73 ? -1.195 -16.219 -16.957 1.00 51.41 73 GLY A CA 1
ATOM 595 C C . GLY A 1 73 ? -0.473 -16.607 -15.649 1.00 51.41 73 GLY A C 1
ATOM 596 O O . GLY A 1 73 ? -1.002 -16.568 -14.542 1.00 51.41 73 GLY A O 1
ATOM 597 N N . LEU A 1 74 ? 0.803 -16.994 -15.799 1.00 46.12 74 LEU A N 1
ATOM 598 C CA . LEU A 1 74 ? 1.681 -17.603 -14.776 1.00 46.12 74 LEU A CA 1
ATOM 599 C C . LEU A 1 74 ? 1.875 -16.801 -13.469 1.00 46.12 74 LEU A C 1
ATOM 601 O O . LEU A 1 74 ? 2.358 -17.369 -12.495 1.00 46.12 74 LEU A O 1
ATOM 605 N N . TYR A 1 75 ? 1.523 -15.510 -13.430 1.00 49.00 75 TYR A N 1
ATOM 606 C CA . TYR A 1 75 ? 1.782 -14.623 -12.284 1.00 49.00 75 TYR A CA 1
ATOM 607 C C . TYR A 1 75 ? 0.532 -14.250 -11.473 1.00 49.00 75 TYR A C 1
ATOM 609 O O . TYR A 1 75 ? 0.666 -13.733 -10.364 1.00 49.00 75 TYR A O 1
ATOM 617 N N . PHE A 1 76 ? -0.677 -14.511 -11.981 1.00 54.81 76 PHE A N 1
ATOM 618 C CA . PHE A 1 76 ? -1.914 -14.274 -11.237 1.00 54.81 76 PHE A CA 1
ATOM 619 C C . PHE A 1 76 ? -2.979 -15.297 -11.641 1.00 54.81 76 PHE A C 1
ATOM 621 O O . PHE A 1 76 ? -3.876 -15.019 -12.431 1.00 54.81 76 PHE A O 1
ATOM 628 N N . ASN A 1 77 ? -2.865 -16.508 -11.095 1.00 63.22 77 ASN A N 1
ATOM 629 C CA . ASN A 1 77 ? -3.908 -17.513 -11.246 1.00 63.22 77 ASN A CA 1
ATOM 630 C C . ASN A 1 77 ? -5.044 -17.261 -10.236 1.00 63.22 77 ASN A C 1
ATOM 632 O O . ASN A 1 77 ? -4.881 -16.582 -9.217 1.00 63.22 77 ASN A O 1
ATOM 636 N N . LYS A 1 78 ? -6.216 -17.817 -10.539 1.00 72.44 78 LYS A N 1
ATOM 637 C CA . LYS A 1 78 ? -7.419 -17.725 -9.706 1.00 72.44 78 LYS A CA 1
ATOM 638 C C . LYS A 1 78 ? -7.152 -18.102 -8.245 1.00 72.44 78 LYS A C 1
ATOM 640 O O . LYS A 1 78 ? -7.609 -17.411 -7.346 1.00 72.44 78 LYS A O 1
ATOM 645 N N . GLU A 1 79 ? -6.370 -19.149 -8.010 1.00 77.38 79 GLU A N 1
ATOM 646 C CA . GLU A 1 79 ? -6.027 -19.645 -6.674 1.00 77.38 79 GLU A CA 1
ATOM 647 C C . GLU A 1 79 ? -5.301 -18.601 -5.815 1.00 77.38 79 GLU A C 1
ATOM 649 O O . GLU A 1 79 ? -5.716 -18.344 -4.686 1.00 77.38 79 GLU A O 1
ATOM 654 N N . ASN A 1 80 ? -4.297 -17.914 -6.366 1.00 78.00 80 ASN A N 1
ATOM 655 C CA . ASN A 1 80 ? -3.576 -16.855 -5.656 1.00 78.00 80 ASN A CA 1
ATOM 656 C C . ASN A 1 80 ? -4.484 -15.669 -5.308 1.00 78.00 80 ASN A C 1
ATOM 658 O O . ASN A 1 80 ? -4.359 -15.084 -4.231 1.00 78.00 80 ASN A O 1
ATOM 662 N N . ALA A 1 81 ? -5.414 -15.317 -6.202 1.00 78.19 81 ALA A N 1
ATOM 663 C CA . ALA A 1 81 ? -6.399 -14.267 -5.951 1.00 78.19 81 ALA A CA 1
ATOM 664 C C . ALA A 1 81 ? -7.325 -14.635 -4.780 1.00 78.19 81 ALA A C 1
ATOM 666 O O . ALA A 1 81 ? -7.543 -13.824 -3.878 1.00 78.19 81 ALA A O 1
ATOM 667 N N . LEU A 1 82 ? -7.816 -15.879 -4.776 1.00 80.50 82 LEU A N 1
ATOM 668 C CA . LEU A 1 82 ? -8.663 -16.424 -3.716 1.00 80.50 82 LEU A CA 1
ATOM 669 C C . LEU A 1 82 ? -7.928 -16.460 -2.382 1.00 80.50 82 LEU A C 1
ATOM 671 O O . LEU A 1 82 ? -8.429 -15.948 -1.385 1.00 80.50 82 LEU A O 1
ATOM 675 N N . LEU A 1 83 ? -6.724 -17.023 -2.359 1.00 83.81 83 LEU A N 1
ATOM 676 C CA . LEU A 1 83 ? -5.919 -17.124 -1.150 1.00 83.81 83 LEU A CA 1
ATOM 677 C C . LEU A 1 83 ? -5.628 -15.743 -0.556 1.00 83.81 83 LEU A C 1
ATOM 679 O O . LEU A 1 83 ? -5.760 -15.537 0.651 1.00 83.81 83 LEU A O 1
ATOM 683 N N . ARG A 1 84 ? -5.293 -14.772 -1.412 1.00 87.50 84 ARG A N 1
ATOM 684 C CA . ARG A 1 84 ? -5.070 -13.389 -0.997 1.00 87.50 84 ARG A CA 1
ATOM 685 C C . ARG A 1 84 ? -6.329 -12.757 -0.407 1.00 87.50 84 ARG A C 1
ATOM 687 O O . ARG A 1 84 ? -6.235 -12.138 0.650 1.00 87.50 84 ARG A O 1
ATOM 694 N N . ARG A 1 85 ? -7.495 -12.941 -1.041 1.00 87.50 85 ARG A N 1
ATOM 695 C CA . ARG A 1 85 ? -8.790 -12.469 -0.521 1.00 87.50 85 ARG A CA 1
ATOM 696 C C . ARG A 1 85 ? -9.059 -13.036 0.870 1.00 87.50 85 ARG A C 1
ATOM 698 O O . ARG A 1 85 ? -9.219 -12.269 1.818 1.00 87.50 85 ARG A O 1
ATOM 705 N N . LYS A 1 86 ? -9.027 -14.366 0.992 1.00 86.69 86 LYS A N 1
ATOM 706 C CA . LYS A 1 86 ? -9.268 -15.085 2.250 1.00 86.69 86 LYS A CA 1
ATOM 707 C C . LYS A 1 86 ? -8.320 -14.633 3.347 1.00 86.69 86 LYS A C 1
ATOM 709 O O . LYS A 1 86 ? -8.755 -14.364 4.461 1.00 86.69 86 LYS A O 1
ATOM 714 N N . GLY A 1 87 ? -7.031 -14.526 3.032 1.00 89.75 87 GLY A N 1
ATOM 715 C CA . GLY A 1 87 ? -6.031 -14.131 4.011 1.00 89.75 87 GLY A CA 1
ATOM 716 C C . GLY A 1 87 ? -6.230 -12.707 4.516 1.00 89.75 87 GLY A C 1
ATOM 717 O O . GLY A 1 87 ? -6.119 -12.479 5.718 1.00 89.75 87 GLY A O 1
ATOM 718 N N . ILE A 1 88 ? -6.584 -11.765 3.632 1.00 92.62 88 ILE A N 1
ATOM 719 C CA . ILE A 1 88 ? -6.833 -10.376 4.032 1.00 92.62 88 ILE A CA 1
ATOM 720 C C . ILE A 1 88 ? -8.070 -10.312 4.934 1.00 92.62 88 ILE A C 1
ATOM 722 O O . ILE A 1 88 ? -7.987 -9.724 6.009 1.00 92.62 88 ILE A O 1
ATOM 726 N N . MET A 1 89 ? -9.184 -10.946 4.548 1.00 92.31 89 MET A N 1
ATOM 727 C CA . MET A 1 89 ? -10.409 -10.944 5.365 1.00 92.31 89 MET A CA 1
ATOM 728 C C . MET A 1 89 ? -10.194 -11.628 6.722 1.00 92.31 89 MET A C 1
ATOM 730 O O . MET A 1 89 ? -10.576 -11.094 7.761 1.00 92.31 89 MET A O 1
ATOM 734 N N . TYR A 1 90 ? -9.490 -12.761 6.744 1.00 92.12 90 TYR A N 1
ATOM 735 C CA . TYR A 1 90 ? -9.139 -13.457 7.982 1.00 92.12 90 TYR A CA 1
ATOM 736 C C . TYR A 1 90 ? -8.246 -12.621 8.906 1.00 92.12 90 TYR A C 1
ATOM 738 O O . TYR A 1 90 ? -8.473 -12.570 10.117 1.00 92.12 90 TYR A O 1
ATOM 746 N N . ASP A 1 91 ? -7.236 -11.942 8.356 1.00 94.06 91 ASP A N 1
ATOM 747 C CA . ASP A 1 91 ? -6.368 -11.062 9.138 1.00 94.06 91 ASP A CA 1
ATOM 748 C C . ASP A 1 91 ? -7.144 -9.861 9.702 1.00 94.06 91 ASP A C 1
ATOM 750 O O . ASP A 1 91 ? -6.860 -9.440 10.825 1.00 94.06 91 ASP A O 1
ATOM 754 N N . ILE A 1 92 ? -8.138 -9.339 8.972 1.00 95.81 92 ILE A N 1
ATOM 755 C CA . ILE A 1 92 ? -9.037 -8.285 9.463 1.00 95.81 92 ILE A CA 1
ATOM 756 C C . ILE A 1 92 ? -9.876 -8.798 10.633 1.00 95.81 92 ILE A C 1
ATOM 758 O O . ILE A 1 92 ? -9.880 -8.163 11.684 1.00 95.81 92 ILE A O 1
ATOM 762 N N . GLU A 1 93 ? -10.529 -9.952 10.511 1.00 93.88 93 GLU A N 1
ATOM 763 C CA . GLU A 1 93 ? -11.339 -10.511 11.601 1.00 93.88 93 GLU A CA 1
ATOM 764 C C . GLU A 1 93 ? -10.500 -10.823 12.846 1.00 93.88 93 GLU A C 1
ATOM 766 O O . GLU A 1 93 ? -10.866 -10.468 13.971 1.00 93.88 93 GLU A O 1
ATOM 771 N N . ASN A 1 94 ? -9.312 -11.400 12.670 1.00 94.38 94 ASN A N 1
ATOM 772 C CA . ASN A 1 94 ? -8.377 -11.594 13.776 1.00 94.38 94 ASN A CA 1
ATOM 773 C C . ASN A 1 94 ? -7.926 -10.272 14.392 1.00 94.38 94 ASN A C 1
ATOM 775 O O . ASN A 1 94 ? -7.801 -10.163 15.613 1.00 94.38 94 ASN A O 1
ATOM 779 N N . PHE A 1 95 ? -7.675 -9.262 13.560 1.00 97.19 95 PHE A N 1
ATOM 780 C CA . PHE A 1 95 ? -7.361 -7.927 14.031 1.00 97.19 95 PHE A CA 1
ATOM 781 C C . PHE A 1 95 ? -8.504 -7.355 14.860 1.00 97.19 95 PHE A C 1
ATOM 783 O O . PHE A 1 95 ? -8.243 -6.850 15.944 1.00 97.19 95 PHE A O 1
ATOM 790 N N . LEU A 1 96 ? -9.758 -7.472 14.430 1.00 96.00 96 LEU A N 1
ATOM 791 C CA . LEU A 1 96 ? -10.908 -6.961 15.179 1.00 96.00 96 LEU A CA 1
ATOM 792 C C . LEU A 1 96 ? -11.050 -7.597 16.573 1.00 96.00 96 LEU A C 1
ATOM 794 O O . LEU A 1 96 ? -11.571 -6.946 17.477 1.00 96.00 96 LEU A O 1
ATOM 798 N N . ASN A 1 97 ? -10.510 -8.800 16.773 1.00 95.00 97 ASN A N 1
ATOM 799 C CA . ASN A 1 97 ? -10.599 -9.553 18.025 1.00 95.00 97 ASN A CA 1
ATOM 800 C C . ASN A 1 97 ? -9.307 -9.571 18.869 1.00 95.00 97 ASN A C 1
ATOM 802 O O . ASN A 1 97 ? -9.283 -10.202 19.924 1.00 95.00 97 ASN A O 1
ATOM 806 N N . ASN A 1 98 ? -8.230 -8.906 18.437 1.00 95.00 98 ASN A N 1
ATOM 807 C CA . ASN A 1 98 ? -6.956 -8.875 19.167 1.00 95.00 98 ASN A CA 1
ATOM 808 C C . ASN A 1 98 ? -6.695 -7.532 19.879 1.00 95.00 98 ASN A C 1
ATOM 810 O O . ASN A 1 98 ? -7.484 -6.594 19.788 1.00 95.00 98 ASN A O 1
ATOM 814 N N . ASP A 1 99 ? -5.543 -7.406 20.541 1.00 96.38 99 ASP A N 1
ATOM 815 C CA . ASP A 1 99 ? -5.168 -6.180 21.266 1.00 96.38 99 ASP A CA 1
ATOM 816 C C . ASP A 1 99 ? -4.498 -5.099 20.393 1.00 96.38 99 ASP A C 1
ATOM 818 O O . ASP A 1 99 ? -4.033 -4.091 20.919 1.00 96.38 99 ASP A O 1
ATOM 822 N N . SER A 1 100 ? -4.352 -5.306 19.081 1.00 97.50 100 SER A N 1
ATOM 823 C CA . SER A 1 100 ? -3.707 -4.326 18.196 1.00 97.50 100 SER A CA 1
ATOM 824 C C . SER A 1 100 ? -4.617 -3.127 17.933 1.00 97.50 100 SER A C 1
ATOM 826 O O . SER A 1 100 ? -5.830 -3.265 17.771 1.00 97.50 100 SER A O 1
ATOM 828 N N . ASP A 1 101 ? -4.029 -1.941 17.827 1.00 97.94 101 ASP A N 1
ATOM 829 C CA . ASP A 1 101 ? -4.740 -0.702 17.514 1.00 97.94 101 ASP A CA 1
ATOM 830 C C . ASP A 1 101 ? -4.876 -0.472 16.009 1.00 97.94 101 ASP A C 1
ATOM 832 O O . ASP A 1 101 ? -5.877 0.083 15.556 1.00 97.94 101 ASP A O 1
ATOM 836 N N . VAL A 1 102 ? -3.852 -0.865 15.243 1.00 98.44 102 VAL A N 1
ATOM 837 C CA . VAL A 1 102 ? -3.750 -0.599 13.804 1.00 98.44 102 VAL A CA 1
ATOM 838 C C . VAL A 1 102 ? -3.442 -1.888 13.045 1.00 98.44 102 VAL A C 1
ATOM 840 O O . VAL A 1 102 ? -2.559 -2.651 13.444 1.00 98.44 102 VAL A O 1
ATOM 843 N N . LEU A 1 103 ? -4.130 -2.110 11.929 1.00 98.44 103 LEU A N 1
ATOM 844 C CA . LEU A 1 103 ? -3.783 -3.112 10.925 1.00 98.44 103 LEU A CA 1
ATOM 845 C C . LEU A 1 103 ? -3.284 -2.419 9.657 1.00 98.44 103 LEU A C 1
ATOM 847 O O . LEU A 1 103 ? -3.978 -1.576 9.090 1.00 98.44 103 LEU A O 1
ATOM 851 N N . LEU A 1 104 ? -2.092 -2.796 9.203 1.00 98.44 104 LEU A N 1
ATOM 852 C CA . LEU A 1 104 ? -1.530 -2.357 7.930 1.00 98.44 104 LEU A CA 1
ATOM 853 C C . LEU A 1 104 ? -1.756 -3.429 6.863 1.00 98.44 104 LEU A C 1
ATOM 855 O O . LEU A 1 104 ? -1.408 -4.594 7.065 1.00 98.44 104 LEU A O 1
ATOM 859 N N . ILE A 1 105 ? -2.283 -3.025 5.710 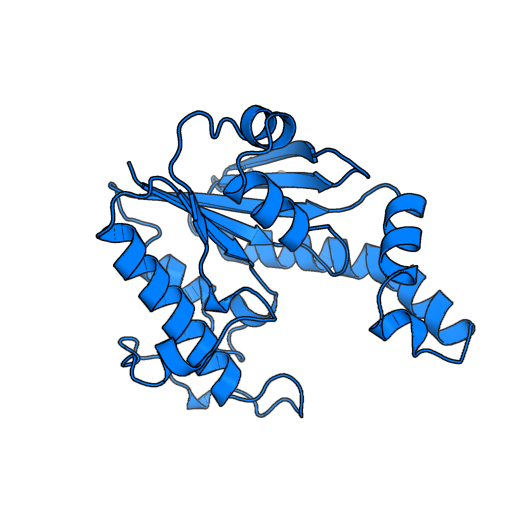1.00 97.56 105 ILE A N 1
ATOM 860 C CA . ILE A 1 105 ? -2.525 -3.910 4.566 1.00 97.56 105 ILE A CA 1
ATOM 861 C C . ILE A 1 105 ? -1.741 -3.374 3.366 1.00 97.56 105 ILE A C 1
ATOM 863 O O . ILE A 1 105 ? -1.946 -2.235 2.941 1.00 97.56 105 ILE A O 1
ATOM 867 N N . LYS A 1 106 ? -0.827 -4.175 2.800 1.00 96.19 106 LYS A N 1
ATOM 868 C CA . LYS A 1 106 ? -0.105 -3.800 1.571 1.00 96.19 106 LYS A CA 1
ATOM 869 C C . LYS A 1 106 ? -1.015 -4.015 0.364 1.00 96.19 106 LYS A C 1
ATOM 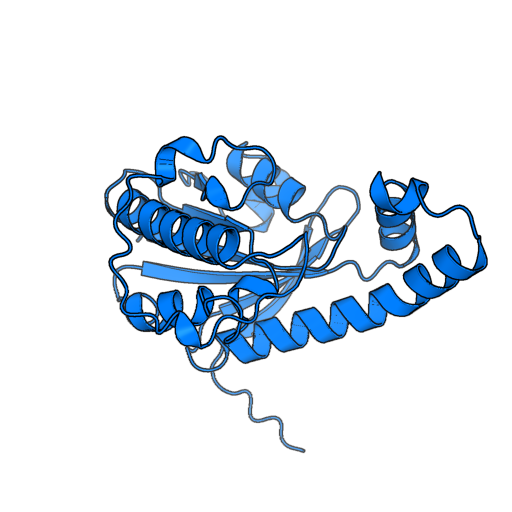871 O O . LYS A 1 106 ? -1.151 -5.140 -0.118 1.00 96.19 106 LYS A O 1
ATOM 876 N N . GLY A 1 107 ? -1.585 -2.927 -0.140 1.00 94.38 107 GLY A N 1
ATOM 877 C CA . GLY A 1 107 ? -2.466 -2.928 -1.300 1.00 94.38 107 GLY A CA 1
ATOM 878 C C . GLY A 1 107 ? -1.728 -3.134 -2.626 1.00 94.38 107 GLY A C 1
ATOM 879 O O . GLY A 1 107 ? -0.585 -2.696 -2.820 1.00 94.38 107 GLY A O 1
ATOM 880 N N . GLN A 1 108 ? -2.407 -3.793 -3.559 1.00 89.62 108 GLN A N 1
ATOM 881 C CA . GLN A 1 108 ? -1.999 -4.027 -4.943 1.00 89.62 108 GLN A CA 1
ATOM 882 C C . GLN A 1 108 ? -3.144 -3.662 -5.897 1.00 89.62 108 GLN A C 1
ATOM 884 O O . GLN A 1 108 ? -4.310 -3.718 -5.523 1.00 89.62 108 GLN A O 1
ATOM 889 N N . VAL A 1 109 ? -2.829 -3.332 -7.156 1.00 85.06 109 VAL A N 1
ATOM 890 C CA . VAL A 1 109 ? -3.851 -3.045 -8.190 1.00 85.06 109 VAL A CA 1
ATOM 891 C C . VAL A 1 109 ? -4.863 -4.182 -8.319 1.00 85.06 109 VAL A C 1
ATOM 893 O O . VAL A 1 109 ? -6.056 -3.945 -8.477 1.00 85.06 109 VAL A O 1
ATOM 896 N N . ASN A 1 110 ? -4.387 -5.422 -8.205 1.00 83.44 110 ASN A N 1
ATOM 897 C CA . ASN A 1 110 ? -5.228 -6.608 -8.321 1.00 83.44 110 ASN A CA 1
ATOM 898 C C . ASN A 1 110 ? -6.306 -6.681 -7.237 1.00 83.44 110 ASN A C 1
ATOM 900 O O . ASN A 1 110 ? -7.374 -7.216 -7.512 1.00 83.44 110 ASN A O 1
ATOM 904 N N . ASP A 1 111 ? -6.072 -6.081 -6.067 1.00 89.75 111 ASP A N 1
ATOM 905 C CA . ASP A 1 111 ? -7.046 -6.063 -4.971 1.00 89.75 111 ASP A CA 1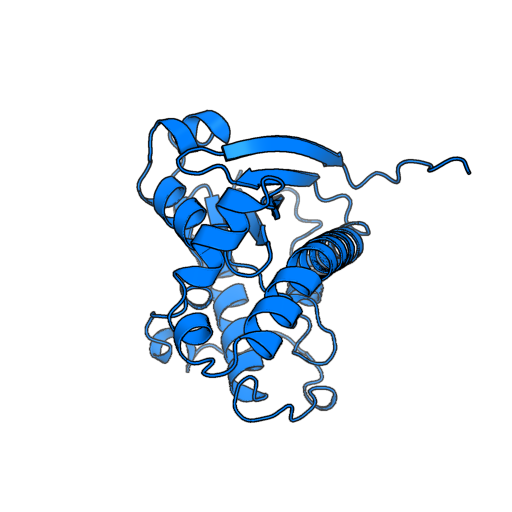
ATOM 906 C C . ASP A 1 111 ? -8.296 -5.255 -5.341 1.00 89.75 111 ASP A C 1
ATOM 908 O O . ASP A 1 111 ? -9.372 -5.507 -4.812 1.00 89.75 111 ASP A O 1
ATOM 912 N N . MET A 1 112 ? -8.171 -4.301 -6.267 1.00 89.38 112 MET A N 1
ATOM 913 C CA . MET A 1 112 ? -9.265 -3.441 -6.733 1.00 89.38 112 MET A CA 1
ATOM 914 C C . MET A 1 112 ? -9.917 -3.952 -8.024 1.00 89.38 112 MET A C 1
ATOM 916 O O . MET A 1 112 ? -10.895 -3.379 -8.499 1.00 89.38 112 MET A O 1
ATOM 920 N N . ASN A 1 113 ? -9.352 -4.984 -8.651 1.00 83.25 113 ASN A N 1
ATOM 921 C CA . ASN A 1 113 ? -9.794 -5.432 -9.963 1.00 83.25 113 ASN A CA 1
ATOM 922 C C . ASN A 1 113 ? -10.950 -6.437 -9.827 1.00 83.25 113 ASN A C 1
ATOM 924 O O . ASN A 1 113 ? -10.815 -7.504 -9.223 1.00 83.25 113 ASN A O 1
ATOM 928 N N . THR A 1 114 ? -12.084 -6.113 -10.451 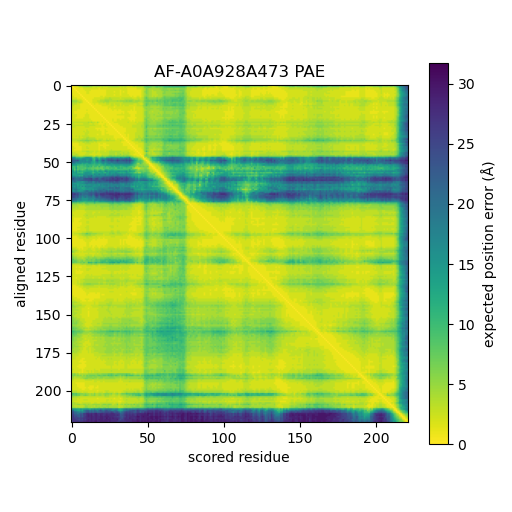1.00 78.69 114 THR A N 1
ATOM 929 C CA . THR A 1 114 ? -13.304 -6.935 -10.446 1.00 78.69 114 THR A CA 1
ATOM 930 C C . THR A 1 114 ? -13.123 -8.298 -11.110 1.00 78.69 114 THR A C 1
ATOM 932 O O . THR A 1 114 ? -13.780 -9.267 -10.752 1.00 78.69 114 THR A O 1
ATOM 935 N N . LYS A 1 115 ? -12.168 -8.432 -12.026 1.00 74.31 115 LYS A N 1
ATOM 936 C CA . LYS A 1 115 ? -11.822 -9.714 -12.652 1.00 74.31 115 LYS A CA 1
ATOM 937 C C . LYS A 1 115 ? -10.794 -10.519 -11.858 1.00 74.31 115 LYS A C 1
ATOM 939 O O . LYS A 1 115 ? -10.373 -11.582 -12.291 1.00 74.31 115 LYS A O 1
ATOM 944 N N . ARG A 1 116 ? -10.330 -10.000 -10.718 1.00 71.88 116 ARG A N 1
ATOM 945 C CA . ARG A 1 116 ? -9.257 -10.585 -9.895 1.00 71.88 116 ARG A CA 1
ATOM 946 C C . ARG A 1 116 ? -9.661 -10.696 -8.421 1.00 71.88 116 ARG A C 1
ATOM 948 O O . ARG A 1 116 ? -8.819 -10.642 -7.533 1.00 71.88 116 ARG A O 1
ATOM 955 N N . GLY A 1 117 ? -10.962 -10.868 -8.182 1.00 71.31 117 GLY A N 1
ATOM 956 C CA . GLY A 1 117 ? -11.540 -11.149 -6.866 1.00 71.31 117 GLY A CA 1
ATOM 957 C C . GLY A 1 117 ? -12.087 -9.937 -6.110 1.00 71.31 117 GLY A C 1
ATOM 958 O O . GLY A 1 117 ? -12.703 -10.146 -5.072 1.00 71.31 117 GLY A O 1
ATOM 959 N N . ASN A 1 118 ? -11.896 -8.707 -6.613 1.00 84.00 118 ASN A N 1
ATOM 960 C CA . ASN A 1 118 ? -12.445 -7.463 -6.048 1.00 84.00 118 ASN A CA 1
ATOM 961 C C . ASN A 1 118 ? -12.310 -7.332 -4.517 1.00 84.00 118 ASN A C 1
ATOM 963 O O . ASN A 1 118 ? -13.259 -6.957 -3.827 1.00 84.00 118 ASN A O 1
ATOM 967 N N . ILE A 1 119 ? -11.139 -7.667 -3.977 1.00 90.06 119 ILE A N 1
ATOM 968 C CA . ILE A 1 119 ? -10.898 -7.758 -2.530 1.00 90.06 119 ILE A CA 1
ATOM 969 C C . ILE A 1 119 ? -11.244 -6.445 -1.818 1.00 90.06 119 ILE A C 1
ATOM 971 O O . ILE A 1 119 ? -11.865 -6.458 -0.758 1.00 90.06 119 ILE A O 1
ATOM 975 N N . VAL A 1 120 ? -10.878 -5.305 -2.409 1.00 93.38 120 VAL A N 1
ATOM 976 C CA . VAL A 1 120 ? -11.209 -3.984 -1.863 1.00 93.38 120 VAL A CA 1
ATOM 977 C C . VAL A 1 120 ? -12.713 -3.735 -1.896 1.00 93.38 120 VAL A C 1
ATOM 979 O O . VAL A 1 120 ? -13.242 -3.218 -0.922 1.00 93.38 120 VAL A O 1
ATOM 982 N N . GLY A 1 121 ? -13.419 -4.115 -2.964 1.00 91.69 121 GLY A N 1
ATOM 983 C CA . GLY A 1 121 ? -14.876 -3.966 -3.019 1.00 91.69 121 GLY A CA 1
ATOM 984 C C . GLY A 1 121 ? -15.570 -4.725 -1.888 1.00 91.69 121 GLY A C 1
ATOM 985 O O . GLY A 1 121 ? -16.352 -4.136 -1.151 1.00 91.69 121 GLY A O 1
ATOM 986 N N . ILE A 1 122 ? -15.187 -5.986 -1.679 1.00 90.56 122 ILE A N 1
ATOM 987 C CA . ILE A 1 122 ? -15.713 -6.827 -0.590 1.00 90.56 122 ILE A CA 1
ATOM 988 C C . ILE A 1 122 ? -15.398 -6.211 0.779 1.00 90.56 122 ILE A C 1
ATOM 990 O O . ILE A 1 122 ? -16.281 -6.084 1.626 1.00 90.56 122 ILE A O 1
ATOM 994 N N . PHE A 1 123 ? -14.157 -5.758 0.978 1.00 94.31 123 PHE A N 1
ATOM 995 C CA . PHE A 1 123 ? -13.753 -5.047 2.190 1.00 94.31 123 PHE A CA 1
ATOM 996 C C . PHE A 1 123 ? -14.636 -3.819 2.459 1.00 94.31 123 PHE A C 1
ATOM 998 O O . PHE A 1 123 ? -15.082 -3.596 3.584 1.00 94.31 123 PHE A O 1
ATOM 1005 N N . LEU A 1 124 ? -14.885 -3.002 1.438 1.00 94.19 124 LEU A N 1
ATOM 1006 C CA . LEU A 1 124 ? -15.672 -1.784 1.583 1.00 94.19 124 LEU A CA 1
ATOM 1007 C C . LEU A 1 124 ? -17.131 -2.097 1.924 1.00 94.19 124 LEU A C 1
ATOM 1009 O O . LEU A 1 124 ? -17.664 -1.502 2.862 1.00 94.19 124 LEU A O 1
ATOM 1013 N N . ASP A 1 125 ? -17.733 -3.075 1.250 1.00 91.75 125 ASP A N 1
ATOM 1014 C CA . ASP A 1 125 ? -19.113 -3.498 1.503 1.00 91.75 125 ASP A CA 1
ATOM 1015 C C . ASP A 1 125 ? -19.318 -3.962 2.956 1.00 91.75 125 ASP A C 1
ATOM 1017 O O . ASP A 1 125 ? -20.353 -3.683 3.567 1.00 91.75 125 ASP A O 1
ATOM 1021 N N . GLN A 1 126 ? -18.319 -4.631 3.537 1.00 92.00 126 GLN A N 1
ATOM 1022 C CA . GLN A 1 126 ? -18.398 -5.191 4.889 1.00 92.00 126 GLN A CA 1
ATOM 1023 C C . GLN A 1 126 ? -18.015 -4.202 5.993 1.00 92.00 126 GLN A C 1
ATOM 1025 O O . GLN A 1 126 ? -18.639 -4.177 7.059 1.00 92.00 126 GLN A O 1
ATOM 1030 N N . TYR A 1 127 ? -16.974 -3.397 5.771 1.00 94.31 127 TYR A N 1
ATOM 1031 C CA . TYR A 1 127 ? -16.313 -2.666 6.853 1.00 94.31 127 TYR A CA 1
ATOM 1032 C C . TYR A 1 127 ? -16.458 -1.145 6.761 1.00 94.31 127 TYR A C 1
ATOM 1034 O O . TYR A 1 127 ? -16.333 -0.483 7.791 1.00 94.31 127 TYR A O 1
ATOM 1042 N N . ALA A 1 128 ? -16.764 -0.565 5.591 1.00 92.88 128 ALA A N 1
ATOM 1043 C CA . ALA A 1 128 ? -16.727 0.893 5.407 1.00 92.88 128 ALA A CA 1
ATOM 1044 C C . ALA A 1 128 ? -17.719 1.671 6.287 1.00 92.88 128 ALA A C 1
ATOM 1046 O O . ALA A 1 128 ? -17.446 2.807 6.664 1.00 92.88 128 ALA A O 1
ATOM 1047 N N . ASN A 1 129 ? -18.856 1.060 6.633 1.00 91.31 129 ASN A N 1
ATOM 1048 C CA . ASN A 1 129 ? -19.923 1.700 7.411 1.00 91.31 129 ASN A CA 1
ATOM 1049 C C . ASN A 1 129 ? -19.887 1.353 8.910 1.00 91.31 129 ASN A C 1
ATOM 1051 O O . ASN A 1 129 ? -20.836 1.644 9.641 1.00 91.31 129 ASN A O 1
ATOM 1055 N N . ARG A 1 130 ? -18.825 0.695 9.383 1.00 93.38 130 ARG A N 1
ATOM 1056 C CA . ARG A 1 130 ? -18.684 0.334 10.795 1.00 93.38 130 ARG A CA 1
ATOM 1057 C C . ARG A 1 130 ? -18.323 1.551 11.642 1.00 93.38 130 ARG A C 1
ATOM 1059 O O . ARG A 1 130 ? -17.357 2.248 11.367 1.00 93.38 130 ARG A O 1
ATOM 1066 N N . ASN A 1 131 ? -19.061 1.764 12.731 1.00 92.19 131 ASN A N 1
ATOM 1067 C CA . ASN A 1 131 ? -18.837 2.896 13.641 1.00 92.19 131 ASN A CA 1
ATOM 1068 C C . ASN A 1 131 ? -17.708 2.656 14.662 1.00 92.19 131 ASN A C 1
ATOM 1070 O O . ASN A 1 131 ? -17.290 3.585 15.349 1.00 92.19 131 ASN A O 1
ATOM 1074 N N . ASP A 1 132 ? -17.248 1.412 14.810 1.00 92.81 132 ASP A N 1
ATOM 1075 C CA . ASP A 1 132 ? -16.188 1.002 15.739 1.00 92.81 132 ASP A CA 1
ATOM 1076 C C . ASP A 1 132 ? -14.797 0.915 15.082 1.00 92.81 132 ASP A C 1
ATOM 1078 O O . ASP A 1 132 ? -13.804 0.606 15.755 1.00 92.81 132 ASP A O 1
ATOM 1082 N N . LEU A 1 133 ? -14.725 1.221 13.784 1.00 96.12 133 LEU A N 1
ATOM 1083 C CA . LEU A 1 133 ? -13.562 1.036 12.930 1.00 96.12 133 LEU A CA 1
ATOM 1084 C C . LEU A 1 133 ? -13.247 2.316 12.150 1.00 96.12 133 LEU A C 1
ATOM 1086 O O . LEU A 1 133 ? -14.103 2.882 11.481 1.00 96.12 133 LEU A O 1
ATOM 1090 N N . GLU A 1 134 ? -11.993 2.751 12.202 1.00 96.19 134 GLU A N 1
ATOM 1091 C CA . GLU A 1 134 ? -11.473 3.805 11.333 1.00 96.19 134 GLU A CA 1
ATOM 1092 C C . GLU A 1 134 ? -10.762 3.175 10.133 1.00 96.19 134 GLU A C 1
ATOM 1094 O O . GLU A 1 134 ? -9.980 2.236 10.292 1.00 96.19 134 GLU A O 1
ATOM 1099 N N . ILE A 1 135 ? -11.008 3.694 8.932 1.00 97.12 135 ILE A N 1
ATOM 1100 C CA . ILE A 1 135 ? -10.359 3.227 7.704 1.00 97.12 135 ILE A CA 1
ATOM 1101 C C . ILE A 1 135 ? -9.661 4.410 7.048 1.00 97.12 135 ILE A C 1
ATOM 1103 O O . ILE A 1 135 ? -10.244 5.482 6.910 1.00 97.12 135 ILE A O 1
ATOM 1107 N N . GLU A 1 136 ? -8.417 4.201 6.632 1.00 96.25 136 GLU A N 1
ATOM 1108 C CA . GLU A 1 136 ? -7.605 5.198 5.943 1.00 96.25 136 GLU A CA 1
ATOM 1109 C C . GLU A 1 136 ? -6.842 4.553 4.782 1.00 96.25 136 GLU A C 1
ATOM 1111 O O . GLU A 1 136 ? -6.485 3.371 4.819 1.00 96.25 136 GLU A O 1
ATOM 1116 N N . VAL A 1 137 ? -6.587 5.330 3.732 1.00 97.94 137 VAL A N 1
ATOM 1117 C CA . VAL A 1 137 ? -5.823 4.883 2.566 1.00 97.94 137 VAL A CA 1
ATOM 1118 C C . VAL A 1 137 ? -4.596 5.754 2.395 1.00 97.94 137 VAL A C 1
ATOM 1120 O O . VAL A 1 137 ? -4.675 6.977 2.369 1.00 97.94 137 VAL A O 1
ATOM 1123 N N . PHE A 1 138 ? -3.451 5.116 2.223 1.00 98.12 138 PHE A N 1
ATOM 1124 C CA . PHE A 1 138 ? -2.175 5.738 1.920 1.00 98.12 138 PHE A CA 1
ATOM 1125 C C . PHE A 1 138 ? -1.812 5.443 0.469 1.00 98.12 138 PHE A C 1
ATOM 1127 O O . PHE A 1 138 ? -1.730 4.280 0.081 1.00 98.12 138 PHE A O 1
ATOM 1134 N N . ILE A 1 139 ? -1.556 6.479 -0.331 1.00 97.75 139 ILE A N 1
ATOM 1135 C CA . ILE A 1 139 ? -0.998 6.324 -1.678 1.00 97.75 139 ILE A CA 1
ATOM 1136 C C . ILE A 1 139 ? 0.427 6.860 -1.676 1.00 97.75 139 ILE A C 1
ATOM 1138 O O . ILE A 1 139 ? 0.643 8.067 -1.585 1.00 97.75 139 ILE A O 1
ATOM 1142 N N . LEU A 1 140 ? 1.400 5.957 -1.786 1.00 97.31 140 LEU A N 1
ATOM 1143 C CA . LEU A 1 140 ? 2.811 6.305 -1.880 1.00 97.31 140 LEU A CA 1
ATOM 1144 C C . LEU A 1 140 ? 3.179 6.606 -3.326 1.00 97.31 140 LEU A C 1
ATOM 1146 O O . LEU A 1 140 ? 2.948 5.786 -4.220 1.00 97.31 140 LEU A O 1
ATOM 1150 N N . GLN A 1 141 ? 3.845 7.735 -3.513 1.00 95.75 141 GLN A N 1
ATOM 1151 C CA . GLN A 1 141 ? 4.415 8.174 -4.779 1.00 95.75 141 GLN A CA 1
ATOM 1152 C C . GLN A 1 141 ? 5.867 8.621 -4.586 1.00 95.75 141 GLN A C 1
ATOM 1154 O O . GLN A 1 141 ? 6.312 8.873 -3.464 1.00 95.75 141 GLN A O 1
ATOM 1159 N N . VAL A 1 142 ? 6.611 8.686 -5.689 1.00 95.12 142 VAL A N 1
ATOM 1160 C CA . VAL A 1 142 ? 7.938 9.307 -5.741 1.00 95.12 142 VAL A CA 1
ATOM 1161 C C . VAL A 1 142 ? 7.925 10.311 -6.887 1.00 95.12 142 VAL A C 1
ATOM 1163 O O . VAL A 1 142 ? 7.883 9.928 -8.060 1.00 95.12 142 VAL A O 1
ATOM 1166 N N . THR A 1 143 ? 7.918 11.593 -6.543 1.00 92.00 143 THR A N 1
ATOM 1167 C CA . THR A 1 143 ? 7.917 12.707 -7.502 1.00 92.00 143 THR A CA 1
ATOM 1168 C C . THR A 1 143 ? 9.316 13.027 -8.018 1.00 92.00 143 THR A C 1
ATOM 1170 O O . THR A 1 143 ? 9.468 13.438 -9.171 1.00 92.00 143 THR A O 1
ATOM 1173 N N . ASP A 1 144 ? 10.344 12.792 -7.200 1.00 92.31 144 ASP A N 1
ATOM 1174 C CA . ASP A 1 144 ? 11.738 12.922 -7.613 1.00 92.31 144 ASP A CA 1
ATOM 1175 C C . ASP A 1 144 ? 12.115 11.785 -8.579 1.00 92.31 144 ASP A C 1
ATOM 1177 O O . ASP A 1 144 ? 12.195 10.605 -8.216 1.00 92.31 144 ASP A O 1
ATOM 1181 N N . LYS A 1 145 ? 12.339 12.158 -9.842 1.00 89.56 145 LYS A N 1
ATOM 1182 C CA . LYS A 1 145 ? 12.636 11.214 -10.924 1.00 89.56 145 LYS A CA 1
ATOM 1183 C C . LYS A 1 145 ? 13.944 10.463 -10.705 1.00 89.56 145 LYS A C 1
ATOM 1185 O O . LYS A 1 145 ? 14.017 9.297 -11.088 1.00 89.56 145 LYS A O 1
ATOM 1190 N N . ASP A 1 146 ? 14.943 11.089 -10.092 1.00 91.00 146 ASP A N 1
ATOM 1191 C CA . ASP A 1 146 ? 16.251 10.474 -9.880 1.00 91.00 146 ASP A CA 1
ATOM 1192 C C . ASP A 1 146 ? 16.175 9.449 -8.749 1.00 91.00 146 ASP A C 1
ATOM 1194 O O . ASP A 1 146 ? 16.669 8.328 -8.888 1.00 91.00 146 ASP A O 1
ATOM 1198 N N . ILE A 1 147 ? 15.473 9.779 -7.659 1.00 92.19 147 ILE A N 1
ATOM 1199 C CA . ILE A 1 147 ? 15.191 8.822 -6.578 1.00 92.19 147 ILE A CA 1
ATOM 1200 C C . ILE A 1 147 ? 14.434 7.613 -7.127 1.00 92.19 147 ILE A C 1
ATOM 1202 O O . ILE A 1 147 ? 14.820 6.467 -6.877 1.00 92.19 147 ILE A O 1
ATOM 1206 N N . LEU A 1 148 ? 13.363 7.850 -7.885 1.00 91.56 148 LEU A N 1
ATOM 1207 C CA . LEU A 1 148 ? 12.550 6.781 -8.449 1.00 91.56 148 LEU A CA 1
ATOM 1208 C C . LEU A 1 148 ? 13.351 5.900 -9.409 1.00 91.56 148 LEU A C 1
ATOM 1210 O O . LEU A 1 148 ? 13.308 4.674 -9.291 1.00 91.56 148 LEU A O 1
ATOM 1214 N N . LYS A 1 149 ? 14.110 6.517 -10.321 1.00 91.62 149 LYS A N 1
ATOM 1215 C CA . LYS A 1 149 ? 14.986 5.817 -11.261 1.00 91.62 149 LYS A CA 1
ATOM 1216 C C . LYS A 1 149 ? 15.976 4.924 -10.519 1.00 91.62 149 LYS A C 1
ATOM 1218 O O . LYS A 1 149 ? 15.985 3.721 -10.758 1.00 91.62 149 LYS A O 1
ATOM 1223 N N . ASN A 1 150 ? 16.714 5.471 -9.553 1.00 92.75 150 ASN A N 1
ATOM 1224 C CA . ASN A 1 150 ? 17.689 4.712 -8.764 1.00 92.75 150 ASN A CA 1
ATOM 1225 C C . ASN A 1 150 ? 17.043 3.513 -8.050 1.00 92.75 150 ASN A C 1
ATOM 1227 O O . ASN A 1 150 ? 17.599 2.41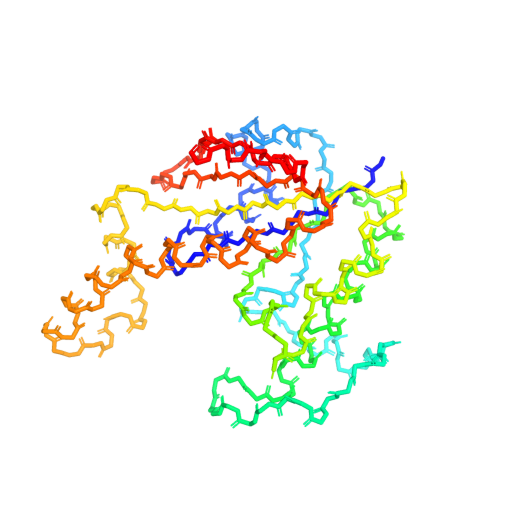2 -8.014 1.00 92.75 150 ASN A O 1
ATOM 1231 N N . ARG A 1 151 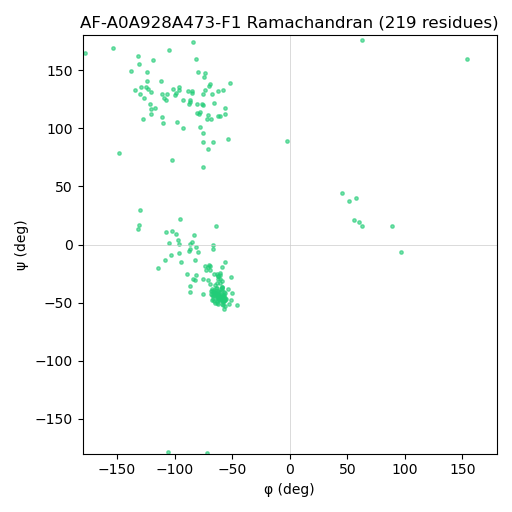? 15.838 3.696 -7.496 1.00 92.69 151 ARG A N 1
ATOM 1232 C CA . ARG A 1 151 ? 15.104 2.614 -6.824 1.00 92.69 151 ARG A CA 1
ATOM 1233 C C . ARG A 1 151 ? 14.653 1.531 -7.795 1.00 92.69 151 ARG A C 1
ATOM 1235 O O . ARG A 1 151 ? 14.730 0.356 -7.443 1.00 92.69 151 ARG A O 1
ATOM 1242 N N . ILE A 1 152 ? 14.192 1.897 -8.986 1.00 92.19 152 ILE A N 1
ATOM 1243 C CA . ILE A 1 152 ? 13.790 0.944 -10.028 1.00 92.19 152 ILE A CA 1
ATOM 1244 C C . ILE A 1 152 ? 15.003 0.176 -10.546 1.00 92.19 152 ILE A C 1
ATOM 1246 O O . ILE A 1 152 ? 14.973 -1.051 -10.560 1.00 92.19 152 ILE A O 1
ATOM 1250 N N . GLU A 1 153 ? 16.097 0.868 -10.860 1.00 92.81 153 GLU A N 1
ATOM 1251 C CA . GLU A 1 153 ? 17.347 0.258 -11.331 1.00 92.81 153 GLU A CA 1
ATOM 1252 C C . GLU A 1 153 ? 17.953 -0.716 -10.309 1.00 92.81 153 GLU A C 1
ATOM 1254 O O . GLU A 1 153 ? 18.634 -1.681 -10.666 1.00 92.81 153 GLU A O 1
ATOM 1259 N N . SER A 1 154 ? 17.660 -0.516 -9.021 1.00 92.25 154 SER A N 1
ATOM 1260 C CA . SER A 1 154 ? 18.085 -1.431 -7.962 1.00 92.25 154 SER A CA 1
ATOM 1261 C C . SER A 1 154 ? 17.311 -2.758 -7.930 1.00 92.25 154 SER A C 1
ATOM 1263 O O . SER A 1 154 ? 17.803 -3.722 -7.334 1.00 92.25 154 SER A O 1
ATOM 1265 N N . LYS A 1 155 ? 16.127 -2.840 -8.559 1.00 90.00 155 LYS A N 1
ATOM 1266 C CA . LYS A 1 155 ? 15.246 -4.012 -8.473 1.00 90.00 155 LYS A CA 1
ATOM 1267 C C . LYS A 1 155 ? 15.829 -5.228 -9.202 1.00 90.00 155 LYS A C 1
ATOM 1269 O O . LYS A 1 155 ? 16.308 -5.069 -10.322 1.00 90.00 155 LYS A O 1
ATOM 1274 N N . PRO A 1 156 ? 15.732 -6.445 -8.623 1.00 90.62 156 PRO A N 1
ATOM 1275 C CA . PRO A 1 156 ? 16.217 -7.666 -9.271 1.00 90.62 156 PRO A CA 1
ATOM 1276 C C . PRO A 1 156 ? 15.652 -7.856 -10.683 1.00 90.62 156 PRO A C 1
ATOM 1278 O O . PRO A 1 156 ? 16.425 -7.933 -11.630 1.00 90.62 156 PRO A O 1
ATOM 1281 N N . TRP A 1 157 ? 14.327 -7.765 -10.838 1.00 88.19 157 TRP A N 1
ATOM 1282 C CA . TRP A 1 157 ? 13.648 -7.903 -12.133 1.00 88.19 157 TRP A CA 1
ATOM 1283 C C . TRP A 1 157 ? 14.079 -6.851 -13.166 1.00 88.19 157 TRP A C 1
ATOM 1285 O O . TRP A 1 157 ? 14.082 -7.117 -14.360 1.00 88.19 157 TRP A O 1
ATOM 1295 N N . PHE A 1 158 ? 14.472 -5.644 -12.742 1.00 90.75 158 PHE A N 1
ATOM 1296 C CA . PHE A 1 158 ? 14.911 -4.612 -13.686 1.00 90.75 158 PHE A CA 1
ATOM 1297 C C . PHE A 1 158 ? 16.317 -4.905 -14.227 1.00 90.75 158 PHE A C 1
ATOM 1299 O O . PHE A 1 158 ? 16.657 -4.558 -15.360 1.00 90.75 158 PHE A O 1
ATOM 1306 N N . LYS A 1 159 ? 17.150 -5.569 -13.420 1.00 90.94 159 LYS A N 1
ATOM 1307 C CA . LYS A 1 159 ? 18.500 -5.983 -13.818 1.00 90.94 159 LYS A CA 1
ATOM 1308 C C . LYS A 1 159 ? 18.485 -7.121 -14.838 1.00 90.94 159 LYS A C 1
ATOM 1310 O O . LYS A 1 159 ? 19.478 -7.280 -15.540 1.00 90.94 159 LYS A O 1
ATOM 1315 N N . GLU A 1 160 ? 17.379 -7.856 -14.945 1.00 91.50 160 GLU A N 1
ATOM 1316 C CA . GLU A 1 160 ? 17.196 -8.944 -15.915 1.00 91.50 160 GLU A CA 1
ATOM 1317 C C . GLU A 1 160 ? 17.011 -8.438 -17.352 1.00 91.50 160 GLU A C 1
ATOM 1319 O O . GLU A 1 160 ? 17.323 -9.162 -18.296 1.00 91.50 160 GLU A O 1
ATOM 1324 N N . PHE A 1 161 ? 16.587 -7.183 -17.548 1.00 89.31 161 PHE A N 1
ATOM 1325 C CA . PHE A 1 161 ? 16.530 -6.593 -18.884 1.00 89.31 161 PHE A CA 1
ATOM 1326 C C . PHE A 1 161 ? 17.936 -6.447 -19.474 1.00 89.31 161 PHE A C 1
ATOM 1328 O O . PHE A 1 161 ? 18.807 -5.758 -18.927 1.00 89.31 161 PHE A O 1
ATOM 1335 N N . THR A 1 162 ? 18.153 -7.068 -20.628 1.00 90.56 162 THR A N 1
ATOM 1336 C CA . THR A 1 162 ? 19.435 -7.051 -21.346 1.00 90.56 162 THR A CA 1
ATOM 1337 C C . THR A 1 162 ? 19.548 -5.878 -22.319 1.00 90.56 162 THR A C 1
ATOM 1339 O O . THR A 1 162 ? 20.656 -5.427 -22.604 1.00 90.56 162 THR A O 1
ATOM 1342 N N . HIS A 1 163 ? 18.422 -5.346 -22.801 1.00 93.75 163 HIS A N 1
ATOM 1343 C CA . HIS A 1 163 ? 18.380 -4.279 -23.801 1.00 93.75 163 HIS A CA 1
ATOM 1344 C C . HIS A 1 163 ? 18.134 -2.904 -23.167 1.00 93.75 163 HIS A C 1
ATOM 1346 O O . HIS A 1 163 ? 17.180 -2.711 -22.414 1.00 93.75 163 HIS A O 1
ATOM 1352 N N . GLN A 1 164 ? 18.979 -1.923 -23.506 1.00 91.81 164 GLN A N 1
ATOM 1353 C CA . GLN A 1 164 ? 18.870 -0.560 -22.969 1.00 91.81 164 GLN A CA 1
ATOM 1354 C C . GLN A 1 164 ? 17.572 0.138 -23.401 1.00 91.81 164 GLN A C 1
ATOM 1356 O O . GLN A 1 164 ? 16.948 0.807 -22.588 1.00 91.81 164 GLN A O 1
ATOM 1361 N N . GLU A 1 165 ? 17.119 -0.081 -24.637 1.00 93.50 165 GLU A N 1
ATOM 1362 C CA . GLU A 1 165 ? 15.866 0.494 -25.148 1.00 93.50 165 GLU A CA 1
ATOM 1363 C C . GLU A 1 165 ? 14.649 0.072 -24.310 1.00 93.50 165 GLU A C 1
ATOM 1365 O O . GLU A 1 165 ? 13.774 0.883 -24.013 1.00 93.50 165 GLU A O 1
ATOM 1370 N N . GLU A 1 166 ? 14.612 -1.185 -23.860 1.00 91.56 166 GLU A N 1
ATOM 1371 C CA . GLU A 1 166 ? 13.534 -1.684 -23.009 1.00 91.56 166 GLU A CA 1
ATOM 1372 C C . GLU A 1 166 ? 13.562 -1.043 -21.616 1.00 91.56 166 GLU A C 1
ATOM 1374 O O . GLU A 1 166 ? 12.515 -0.648 -21.095 1.00 91.56 166 GLU A O 1
ATOM 1379 N N . LYS A 1 167 ? 14.762 -0.867 -21.047 1.00 91.38 167 LYS A N 1
ATOM 1380 C CA . LYS A 1 167 ? 14.964 -0.138 -19.788 1.00 91.38 167 LYS A CA 1
ATOM 1381 C C . LYS A 1 167 ? 14.507 1.312 -19.899 1.00 91.38 167 LYS A C 1
ATOM 1383 O O . LYS A 1 167 ? 13.761 1.777 -19.039 1.00 91.38 167 LYS A O 1
ATOM 1388 N N . ASP A 1 168 ? 14.907 2.004 -20.961 1.00 91.56 168 ASP A N 1
ATOM 1389 C CA . ASP A 1 168 ? 14.555 3.406 -21.195 1.00 91.56 168 ASP A CA 1
ATOM 1390 C C . ASP A 1 168 ? 13.042 3.569 -21.390 1.00 91.56 168 ASP A C 1
ATOM 1392 O O . ASP A 1 168 ? 12.427 4.451 -20.781 1.00 91.56 168 ASP A O 1
ATOM 1396 N N . ARG A 1 169 ? 12.414 2.664 -22.156 1.00 92.75 169 ARG A N 1
ATOM 1397 C CA . ARG A 1 169 ? 10.956 2.618 -22.317 1.00 92.75 169 ARG A CA 1
ATOM 1398 C C . ARG A 1 169 ? 10.264 2.453 -20.966 1.00 92.75 169 ARG A C 1
ATOM 1400 O O . ARG A 1 169 ? 9.402 3.261 -20.629 1.00 92.75 169 ARG A O 1
ATOM 1407 N N . LEU A 1 170 ? 10.664 1.464 -20.166 1.00 89.00 170 LEU A N 1
ATOM 1408 C CA . LEU A 1 170 ? 10.082 1.232 -18.841 1.00 89.00 170 LEU A CA 1
ATOM 1409 C C . LEU A 1 170 ? 10.218 2.459 -17.939 1.00 89.00 170 LEU A C 1
ATOM 1411 O O . LEU A 1 170 ? 9.225 2.896 -17.363 1.00 89.00 170 LEU A O 1
ATOM 1415 N N . LEU A 1 171 ? 11.411 3.053 -17.856 1.00 90.62 171 LEU A N 1
ATOM 1416 C CA . LEU A 1 171 ? 11.647 4.257 -17.056 1.00 90.62 171 LEU A CA 1
ATOM 1417 C C . LEU A 1 171 ? 10.762 5.433 -17.495 1.00 90.62 171 LEU A C 1
ATOM 1419 O O . LEU A 1 171 ? 10.276 6.179 -16.645 1.00 90.62 171 LEU A O 1
ATOM 1423 N N . SER A 1 172 ? 10.499 5.570 -18.798 1.00 90.75 172 SER A N 1
ATOM 1424 C CA . SER A 1 172 ? 9.608 6.608 -19.331 1.00 90.75 172 SER A CA 1
ATOM 1425 C C . SER A 1 172 ? 8.124 6.370 -19.011 1.00 90.75 172 SER A C 1
ATOM 1427 O O . SER A 1 172 ? 7.371 7.325 -18.818 1.00 90.75 172 SER A O 1
ATOM 1429 N N . GLU A 1 173 ? 7.699 5.109 -18.896 1.00 90.69 173 GLU A N 1
ATOM 1430 C CA . GLU A 1 173 ? 6.310 4.734 -18.607 1.00 90.69 173 GLU A CA 1
ATOM 1431 C C . GLU A 1 173 ? 5.957 4.821 -17.118 1.00 90.69 173 GLU A C 1
ATOM 1433 O O . GLU A 1 173 ? 4.789 4.996 -16.769 1.00 90.69 173 GLU A O 1
ATOM 1438 N N . ILE A 1 174 ? 6.935 4.683 -16.220 1.00 87.50 174 ILE A N 1
ATOM 1439 C CA . ILE A 1 174 ? 6.684 4.601 -14.773 1.00 87.50 174 ILE A CA 1
ATOM 1440 C C . ILE A 1 174 ? 5.937 5.824 -14.218 1.00 87.50 174 ILE A C 1
ATOM 1442 O O . ILE A 1 174 ? 4.990 5.614 -13.459 1.00 87.50 174 ILE A O 1
ATOM 1446 N N . PRO A 1 175 ? 6.269 7.083 -14.569 1.00 86.94 175 PRO A N 1
ATOM 1447 C CA . PRO A 1 175 ? 5.488 8.234 -14.112 1.00 86.94 175 PRO A CA 1
ATOM 1448 C C . PRO A 1 175 ? 4.015 8.163 -14.536 1.00 86.94 175 PRO A C 1
ATOM 1450 O O . PRO A 1 175 ? 3.131 8.501 -13.753 1.00 86.94 175 PRO A O 1
ATOM 1453 N N . ILE A 1 176 ? 3.742 7.666 -15.746 1.00 89.94 176 ILE A N 1
ATOM 1454 C CA . ILE A 1 176 ? 2.378 7.496 -16.265 1.00 89.94 176 ILE A CA 1
ATOM 1455 C C . ILE A 1 176 ? 1.652 6.399 -15.477 1.00 89.94 176 ILE A C 1
ATOM 1457 O O . ILE A 1 176 ? 0.497 6.577 -15.092 1.00 89.94 176 ILE A O 1
ATOM 1461 N N . LYS A 1 177 ? 2.337 5.284 -15.191 1.00 90.81 177 LYS A N 1
ATOM 1462 C CA . LYS A 1 177 ? 1.800 4.188 -14.371 1.00 90.81 177 LYS A CA 1
ATOM 1463 C C . LYS A 1 177 ? 1.505 4.643 -12.939 1.00 90.81 177 LYS A C 1
ATOM 1465 O O . LYS A 1 177 ? 0.423 4.355 -12.446 1.00 90.81 177 LYS A O 1
ATOM 1470 N N . GLN A 1 178 ? 2.386 5.436 -12.321 1.00 90.75 178 GLN A N 1
ATOM 1471 C CA . GLN A 1 178 ? 2.153 6.036 -10.997 1.00 90.75 178 GLN A CA 1
ATOM 1472 C C . GLN A 1 178 ? 0.883 6.879 -10.957 1.00 90.75 178 GLN A C 1
ATOM 1474 O O . GLN A 1 178 ? 0.062 6.712 -10.056 1.00 90.75 178 GLN A O 1
ATOM 1479 N N . GLU A 1 179 ? 0.706 7.758 -11.942 1.00 92.06 179 GLU A N 1
ATOM 1480 C CA . GLU A 1 179 ? -0.470 8.619 -12.000 1.00 92.06 179 GLU A CA 1
ATOM 1481 C C . GLU A 1 179 ? -1.750 7.810 -12.225 1.00 92.06 179 GLU A C 1
ATOM 1483 O O . GLU A 1 179 ? -2.755 8.031 -11.547 1.00 92.06 179 GLU A O 1
ATOM 1488 N N . LYS A 1 180 ? -1.704 6.828 -13.133 1.00 93.50 180 LYS A N 1
ATOM 1489 C CA . LYS A 1 180 ? -2.824 5.917 -13.372 1.00 93.50 180 LYS A CA 1
ATOM 1490 C C . LYS A 1 180 ? -3.197 5.151 -12.100 1.00 93.50 180 LYS A C 1
ATOM 1492 O O . LYS A 1 180 ? -4.348 5.208 -11.684 1.00 93.50 180 LYS A O 1
ATOM 1497 N N . HIS A 1 181 ? -2.225 4.519 -11.444 1.00 93.38 181 HIS A N 1
ATOM 1498 C CA . HIS A 1 181 ? -2.424 3.774 -10.199 1.00 93.38 181 HIS A CA 1
ATOM 1499 C C . HIS A 1 181 ? -3.028 4.637 -9.096 1.00 93.38 181 HIS A C 1
ATOM 1501 O O . HIS A 1 181 ? -3.970 4.219 -8.429 1.00 93.38 181 HIS A O 1
ATOM 1507 N N . LYS A 1 182 ? -2.522 5.863 -8.914 1.00 94.25 182 LYS A N 1
ATOM 1508 C CA . LYS A 1 182 ? -3.083 6.820 -7.953 1.00 94.25 182 LYS A CA 1
ATOM 1509 C C . LYS A 1 182 ? -4.568 7.069 -8.230 1.00 94.25 182 LYS A C 1
ATOM 1511 O O . LYS A 1 182 ? -5.375 7.004 -7.306 1.00 94.25 182 LYS A O 1
ATOM 1516 N N . ASN A 1 183 ? -4.928 7.325 -9.486 1.00 94.00 183 ASN A N 1
ATOM 1517 C CA . ASN A 1 183 ? -6.311 7.595 -9.878 1.00 94.00 183 ASN A CA 1
ATOM 1518 C C . ASN A 1 183 ? -7.216 6.366 -9.718 1.00 94.00 183 ASN A C 1
ATOM 1520 O O . ASN A 1 183 ? -8.341 6.512 -9.243 1.00 94.00 183 ASN A O 1
ATOM 1524 N N . ASP A 1 184 ? -6.713 5.170 -10.030 1.00 92.94 184 ASP A N 1
ATOM 1525 C CA . ASP A 1 184 ? -7.439 3.911 -9.836 1.00 92.94 184 ASP A CA 1
ATOM 1526 C C . ASP A 1 184 ? -7.763 3.693 -8.344 1.00 92.94 184 ASP A C 1
ATOM 1528 O O . ASP A 1 184 ? -8.914 3.420 -7.992 1.00 92.94 184 ASP A O 1
ATOM 1532 N N . VAL A 1 185 ? -6.788 3.913 -7.448 1.00 94.69 185 VAL A N 1
ATOM 1533 C CA . VAL A 1 185 ? -7.003 3.829 -5.991 1.00 94.69 185 VAL A CA 1
ATOM 1534 C C . VAL A 1 185 ? -8.001 4.881 -5.513 1.00 94.69 185 VAL A C 1
ATOM 1536 O O . VAL A 1 185 ? -8.945 4.547 -4.800 1.00 94.69 185 VAL A O 1
ATOM 1539 N N . ILE A 1 186 ? -7.838 6.146 -5.919 1.00 93.81 186 ILE A N 1
ATOM 1540 C CA . ILE A 1 186 ? -8.768 7.218 -5.534 1.00 93.81 186 ILE A CA 1
ATOM 1541 C C . ILE A 1 186 ? -10.193 6.862 -5.955 1.00 93.81 186 ILE A C 1
ATOM 1543 O O . ILE A 1 186 ? -11.112 6.947 -5.142 1.00 93.81 186 ILE A O 1
ATOM 1547 N N . SER A 1 187 ? -10.380 6.429 -7.204 1.00 91.44 187 SER A N 1
ATOM 1548 C CA . SER A 1 187 ? -11.692 6.052 -7.723 1.00 91.44 187 SER A CA 1
ATOM 1549 C C . SER A 1 187 ? -12.314 4.922 -6.905 1.00 91.44 187 SER A C 1
ATOM 1551 O O . SER A 1 187 ? -13.494 5.012 -6.566 1.00 91.44 187 SER A O 1
ATOM 1553 N N . CYS A 1 188 ? -11.529 3.900 -6.550 1.00 91.94 188 CYS A N 1
ATOM 1554 C CA . CYS A 1 188 ? -11.997 2.729 -5.810 1.00 91.94 188 CYS A CA 1
ATOM 1555 C C . CYS A 1 188 ? -12.558 3.087 -4.419 1.00 91.94 188 CYS A C 1
ATOM 1557 O O . CYS A 1 188 ? -13.612 2.590 -4.031 1.00 91.94 188 CYS A O 1
ATOM 1559 N N . PHE A 1 189 ? -11.909 4.006 -3.697 1.00 92.69 189 PHE A N 1
ATOM 1560 C CA . PHE A 1 189 ? -12.311 4.387 -2.334 1.00 92.69 189 PHE A CA 1
ATOM 1561 C C . PHE A 1 189 ? -13.231 5.621 -2.259 1.00 92.69 189 PHE A C 1
ATOM 1563 O O . PHE A 1 189 ? -13.866 5.858 -1.227 1.00 92.69 189 PHE A O 1
ATOM 1570 N N . SER A 1 190 ? -13.341 6.405 -3.338 1.00 85.00 190 SER A N 1
ATOM 1571 C CA . SER A 1 190 ? -14.083 7.679 -3.358 1.00 85.00 190 SER A CA 1
ATOM 1572 C C . SER A 1 190 ? -15.569 7.558 -2.999 1.00 85.00 190 SER A C 1
ATOM 1574 O O . SER A 1 190 ? -16.127 8.477 -2.399 1.00 85.00 190 SER A O 1
ATOM 1576 N N . SER A 1 191 ? -16.209 6.428 -3.311 1.00 83.25 191 SER A N 1
ATOM 1577 C CA . SER A 1 191 ? -17.636 6.195 -3.047 1.00 83.25 191 SER A CA 1
ATOM 1578 C C . SER A 1 191 ? -17.971 6.024 -1.562 1.00 83.25 191 SER A C 1
ATOM 1580 O O . SER A 1 191 ? -19.124 6.208 -1.181 1.00 83.25 191 SER A O 1
ATOM 1582 N N . HIS A 1 192 ? -16.978 5.736 -0.717 1.00 87.62 192 HIS A N 1
ATOM 1583 C CA . HIS A 1 192 ? -17.174 5.395 0.696 1.00 87.62 192 HIS A CA 1
ATOM 1584 C C . HIS A 1 192 ? -16.745 6.505 1.664 1.00 87.62 192 HIS A C 1
ATOM 1586 O O . HIS A 1 192 ? -16.678 6.288 2.868 1.00 87.62 192 HIS A O 1
ATOM 1592 N N . SER A 1 193 ? -16.450 7.713 1.167 1.00 86.81 193 SER A N 1
ATOM 1593 C CA . SER A 1 193 ? -15.989 8.840 1.997 1.00 86.81 193 SER A CA 1
ATOM 1594 C C . SER A 1 193 ? -14.731 8.557 2.841 1.00 86.81 193 SER A C 1
ATOM 1596 O O . SER A 1 193 ? -14.469 9.269 3.810 1.00 86.81 193 SER A O 1
ATOM 1598 N N . ILE A 1 194 ? -13.935 7.553 2.466 1.00 93.19 194 ILE A N 1
ATOM 1599 C CA . ILE A 1 194 ? -12.726 7.156 3.193 1.00 93.19 194 ILE A CA 1
ATOM 1600 C C . ILE A 1 194 ? -11.614 8.194 2.958 1.00 93.19 194 ILE A C 1
ATOM 1602 O O . ILE A 1 194 ? -11.399 8.594 1.809 1.00 93.19 194 ILE A O 1
ATOM 1606 N N . PRO A 1 195 ? -10.908 8.659 4.007 1.00 94.19 195 PRO A N 1
ATOM 1607 C CA . PRO A 1 195 ? -9.760 9.547 3.858 1.00 94.19 195 PRO A CA 1
ATOM 1608 C C . PRO A 1 195 ? -8.615 8.887 3.082 1.00 94.19 195 PRO A C 1
ATOM 1610 O O . PRO A 1 195 ? -8.203 7.767 3.391 1.00 94.19 195 PRO A O 1
ATOM 1613 N N . ILE A 1 196 ? -8.075 9.610 2.099 1.00 96.44 196 ILE A N 1
ATOM 1614 C CA . ILE A 1 196 ? -6.936 9.168 1.290 1.00 96.44 196 ILE A CA 1
ATOM 1615 C C . ILE A 1 196 ? -5.786 10.163 1.442 1.00 96.44 196 ILE A C 1
ATOM 1617 O O . ILE A 1 196 ? -5.867 11.293 0.964 1.00 96.44 196 ILE A O 1
ATOM 1621 N N . SER A 1 197 ? -4.696 9.735 2.067 1.00 96.69 197 SER A N 1
ATOM 1622 C CA . SER A 1 197 ? -3.471 10.516 2.234 1.00 96.69 197 SER A CA 1
ATOM 1623 C C . SER A 1 197 ? -2.490 10.220 1.096 1.00 96.69 197 SER A C 1
ATOM 1625 O O . SER A 1 197 ? -2.112 9.069 0.861 1.00 96.69 197 SER A O 1
ATOM 1627 N N . ILE A 1 198 ? -2.054 11.265 0.392 1.00 97.06 198 ILE A N 1
ATOM 1628 C CA . ILE A 1 198 ?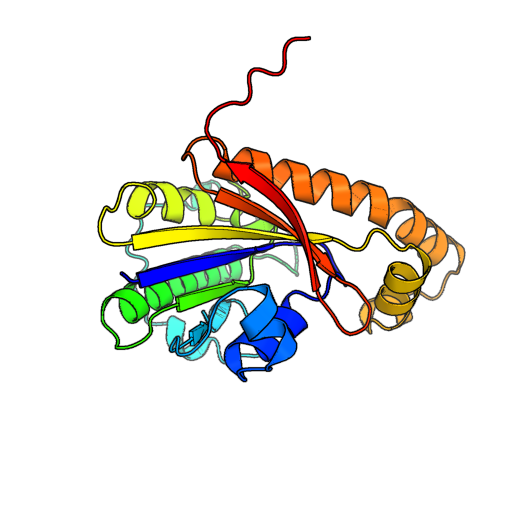 -0.989 11.184 -0.612 1.00 97.06 198 ILE A CA 1
ATOM 1629 C C . ILE A 1 198 ? 0.350 11.374 0.095 1.00 97.06 198 ILE A C 1
ATOM 1631 O O . ILE A 1 198 ? 0.582 12.400 0.739 1.00 97.06 198 ILE A O 1
ATOM 1635 N N . ILE A 1 199 ? 1.224 10.376 -0.015 1.00 97.62 199 ILE A N 1
ATOM 1636 C CA . ILE A 1 199 ? 2.494 10.314 0.705 1.00 97.62 199 ILE A CA 1
ATOM 1637 C C . ILE A 1 199 ? 3.637 10.340 -0.299 1.00 97.62 199 ILE A C 1
ATOM 1639 O O . ILE A 1 199 ? 3.814 9.413 -1.090 1.00 97.62 199 ILE A O 1
ATOM 1643 N N . GLU A 1 200 ? 4.463 11.371 -0.215 1.00 96.88 200 GLU A N 1
ATOM 1644 C CA . GLU A 1 200 ? 5.741 11.405 -0.904 1.00 96.88 200 GLU A CA 1
ATOM 1645 C C . GLU A 1 200 ? 6.748 10.518 -0.169 1.00 96.88 200 GLU A C 1
ATOM 1647 O O . GLU A 1 200 ? 7.055 10.734 1.009 1.00 96.88 200 GLU A O 1
ATOM 1652 N N . SER A 1 201 ? 7.273 9.513 -0.869 1.00 95.94 201 SER A N 1
ATOM 1653 C CA . SER A 1 201 ? 8.358 8.667 -0.383 1.00 95.94 201 SER A CA 1
ATOM 1654 C C . SER A 1 201 ? 9.702 9.218 -0.844 1.00 95.94 201 SER A C 1
ATOM 1656 O O . SER A 1 201 ? 10.158 8.973 -1.961 1.00 95.94 201 SER A O 1
ATOM 1658 N N . LEU A 1 202 ? 10.374 9.908 0.070 1.00 92.94 202 LEU A N 1
ATOM 1659 C CA . LEU A 1 202 ? 11.735 10.399 -0.107 1.00 92.94 202 LEU A CA 1
ATOM 1660 C C . LEU A 1 202 ? 12.735 9.291 0.243 1.00 92.94 202 LEU A C 1
ATOM 1662 O O . LEU A 1 202 ? 12.348 8.225 0.725 1.00 92.94 202 LEU A O 1
ATOM 1666 N N . ASN A 1 203 ? 14.034 9.524 0.027 1.00 84.25 203 ASN A N 1
ATOM 1667 C CA . ASN A 1 203 ? 15.076 8.511 0.257 1.00 84.25 203 ASN A CA 1
ATOM 1668 C C . ASN A 1 203 ? 15.005 7.857 1.646 1.00 84.25 203 ASN A C 1
ATOM 1670 O O . ASN A 1 203 ? 15.013 6.631 1.717 1.00 84.25 203 ASN A O 1
ATOM 1674 N N . ASN A 1 204 ? 14.881 8.661 2.708 1.00 83.94 204 ASN A N 1
ATOM 1675 C CA . ASN A 1 204 ? 14.924 8.204 4.104 1.00 83.94 204 ASN A CA 1
ATOM 1676 C C . ASN A 1 204 ? 13.770 8.755 4.960 1.00 83.94 204 ASN A C 1
ATOM 1678 O O . ASN A 1 204 ? 13.839 8.732 6.186 1.00 83.94 204 ASN A O 1
ATOM 1682 N N . SER A 1 205 ? 12.742 9.322 4.336 1.00 91.94 205 SER A N 1
ATOM 1683 C CA . SER A 1 205 ? 11.631 9.950 5.046 1.00 91.94 205 SER A CA 1
ATOM 1684 C C . SER A 1 205 ? 10.361 9.924 4.206 1.00 91.94 205 SER A C 1
ATOM 1686 O O . SER A 1 205 ? 10.380 9.607 3.015 1.00 91.94 205 SER A O 1
ATOM 1688 N N . TYR A 1 206 ? 9.251 10.262 4.851 1.00 95.75 206 TYR A N 1
ATOM 1689 C CA . TYR A 1 206 ? 7.949 10.389 4.218 1.00 95.75 206 TYR A CA 1
ATOM 1690 C C . TYR A 1 206 ? 7.406 11.787 4.480 1.00 95.75 206 TYR A C 1
ATOM 1692 O O . TYR A 1 206 ? 7.678 12.377 5.527 1.00 95.75 206 TYR A O 1
ATOM 1700 N N . ARG A 1 207 ? 6.632 12.314 3.535 1.00 95.81 207 ARG A N 1
ATOM 1701 C CA . ARG A 1 207 ? 5.920 13.581 3.701 1.00 95.81 207 ARG A CA 1
ATOM 1702 C C . ARG A 1 207 ? 4.491 13.424 3.208 1.00 95.81 207 ARG A C 1
ATOM 1704 O O . ARG A 1 207 ? 4.268 12.878 2.135 1.00 95.81 207 ARG A O 1
ATOM 1711 N N . ILE A 1 208 ? 3.529 13.895 3.992 1.00 95.69 208 ILE A N 1
ATOM 1712 C CA . ILE A 1 208 ? 2.127 13.939 3.573 1.00 95.69 208 ILE A CA 1
ATOM 1713 C C . ILE A 1 208 ? 1.960 15.176 2.686 1.00 95.69 208 ILE A C 1
ATOM 1715 O O . ILE A 1 208 ? 2.120 16.299 3.159 1.00 95.69 208 ILE A O 1
ATOM 1719 N N . GLU A 1 209 ? 1.678 14.966 1.403 1.00 94.81 209 GLU A N 1
ATOM 1720 C CA . GLU A 1 209 ? 1.487 16.039 0.413 1.00 94.81 209 GLU A CA 1
ATOM 1721 C C . GLU A 1 209 ? 0.059 16.588 0.436 1.00 94.81 209 GLU A C 1
ATOM 1723 O O . GLU A 1 209 ? -0.184 17.756 0.141 1.00 94.81 209 GLU A O 1
ATOM 1728 N N . GLY A 1 210 ? -0.908 15.745 0.793 1.00 91.69 210 GLY A N 1
ATOM 1729 C CA . GLY A 1 210 ? -2.305 16.137 0.855 1.00 91.69 210 GLY A CA 1
ATOM 1730 C C . GLY A 1 210 ? -3.206 15.010 1.329 1.00 91.69 210 GLY A C 1
ATOM 1731 O O . GLY A 1 210 ? -2.812 13.844 1.343 1.00 91.69 210 GLY A O 1
ATOM 1732 N N . VAL A 1 211 ? -4.430 15.379 1.702 1.00 90.62 211 VAL A N 1
ATOM 1733 C CA . VAL A 1 211 ? -5.484 14.447 2.107 1.00 90.62 211 VAL A CA 1
ATOM 1734 C C . VAL A 1 211 ? -6.726 14.723 1.270 1.00 90.62 211 VAL A C 1
ATOM 1736 O O . VAL A 1 211 ? -7.218 15.852 1.216 1.00 90.62 211 VAL A O 1
ATOM 1739 N N . ILE A 1 212 ? -7.235 13.687 0.617 1.00 89.44 212 ILE A N 1
ATOM 1740 C CA . ILE A 1 212 ? -8.489 13.699 -0.123 1.00 89.44 212 ILE A CA 1
ATOM 1741 C C . ILE A 1 212 ? -9.541 13.099 0.805 1.00 89.44 212 ILE A C 1
ATOM 1743 O O . ILE A 1 212 ? -9.570 11.894 1.042 1.00 89.44 212 ILE A O 1
ATOM 1747 N N . ASN A 1 213 ? -10.403 13.948 1.355 1.00 75.69 213 ASN A N 1
ATOM 1748 C CA . ASN A 1 213 ? -11.567 13.486 2.101 1.00 75.69 213 ASN A CA 1
ATOM 1749 C C . ASN A 1 213 ? -12.645 13.113 1.083 1.00 75.69 213 ASN A C 1
ATOM 1751 O O . ASN A 1 213 ? -13.059 13.977 0.314 1.00 75.69 213 ASN A O 1
ATOM 1755 N N . GLY A 1 214 ? -13.121 11.864 1.076 1.00 54.44 214 GLY A N 1
ATOM 1756 C CA . GLY A 1 214 ? -14.085 11.357 0.085 1.00 54.44 214 GLY A CA 1
ATOM 1757 C C . GLY A 1 214 ? -15.482 12.011 0.094 1.00 54.44 214 GLY A C 1
ATOM 1758 O O . GLY A 1 214 ? -16.411 11.504 -0.527 1.00 54.44 214 GLY A O 1
ATOM 1759 N N . LYS A 1 215 ? -15.649 13.176 0.730 1.00 42.31 215 LYS A N 1
ATOM 1760 C CA . LYS A 1 215 ? -16.740 14.091 0.393 1.00 42.31 215 LYS A CA 1
ATOM 1761 C C . LYS A 1 215 ? -16.376 14.778 -0.911 1.00 42.31 215 LYS A C 1
ATOM 1763 O O . LYS A 1 215 ? -15.633 15.754 -0.878 1.00 42.31 215 LYS A O 1
ATOM 1768 N N . SER A 1 216 ? -16.892 14.232 -2.015 1.00 36.53 216 SER A N 1
ATOM 1769 C CA . SER A 1 216 ? -17.081 14.898 -3.311 1.00 36.53 216 SER A CA 1
ATOM 1770 C C . SER A 1 216 ? -16.674 16.373 -3.281 1.00 36.53 216 SER A C 1
ATOM 1772 O O . SER A 1 216 ? -17.463 17.276 -2.990 1.00 36.53 216 SER A O 1
ATOM 1774 N N . SER A 1 217 ? -15.400 16.629 -3.571 1.00 32.62 217 SER A N 1
ATOM 1775 C CA . SER A 1 217 ? -15.007 17.951 -4.000 1.00 32.62 217 SER A CA 1
ATOM 1776 C C . SER A 1 217 ? -15.773 18.171 -5.296 1.00 32.62 217 SER A C 1
ATOM 1778 O O . SER A 1 217 ? -15.557 17.496 -6.300 1.00 32.62 217 SER A O 1
ATOM 1780 N N . ASN A 1 218 ? -16.748 19.075 -5.245 1.00 34.00 218 ASN A N 1
ATOM 1781 C CA . ASN A 1 218 ? -17.291 19.711 -6.429 1.00 34.00 218 ASN A CA 1
ATOM 1782 C C . ASN A 1 218 ? -16.104 20.306 -7.196 1.00 34.00 218 ASN A C 1
ATOM 1784 O O . ASN A 1 218 ? -15.706 21.445 -6.953 1.00 34.00 218 ASN A O 1
ATOM 1788 N N . ILE A 1 219 ? -15.526 19.523 -8.106 1.00 34.56 219 ILE A N 1
ATOM 1789 C CA . ILE A 1 219 ? -14.685 20.019 -9.183 1.00 34.56 219 ILE A CA 1
ATOM 1790 C C . ILE A 1 219 ? -15.649 20.811 -10.065 1.00 34.56 219 ILE A C 1
ATOM 1792 O O . ILE A 1 219 ? -16.301 20.272 -10.960 1.00 34.56 219 ILE A O 1
ATOM 1796 N N . ARG A 1 220 ? -15.819 22.098 -9.744 1.00 33.28 220 ARG A N 1
ATOM 1797 C CA . ARG A 1 220 ? -16.362 23.058 -10.700 1.00 33.28 220 ARG A CA 1
ATOM 1798 C C . ARG A 1 220 ? -15.386 23.077 -11.874 1.00 33.28 220 ARG A C 1
ATOM 1800 O O . ARG A 1 220 ? -14.240 23.486 -11.705 1.00 33.28 220 ARG A O 1
ATOM 1807 N N . ARG A 1 221 ? -15.851 22.538 -13.003 1.00 35.19 221 ARG A N 1
ATOM 1808 C CA . ARG A 1 221 ? -15.306 22.824 -14.332 1.00 35.19 221 ARG A CA 1
ATOM 1809 C C . ARG A 1 221 ? -15.309 24.324 -14.592 1.00 35.19 221 ARG A C 1
ATOM 1811 O O . ARG A 1 221 ? -16.245 24.991 -14.092 1.00 35.19 221 ARG A O 1
#